Protein AF-A0A8H8IN67-F1 (afdb_monomer_lite)

pLDDT: mean 83.09, std 14.18, range [50.09, 97.62]

Secondary structure (DSSP, 8-state):
--EEE--HHHHHHHGGGGGS--SSHHHHHHHHHH--SSGGGS-SEEEHHHHHHHHHHHHSHHHHHHHHHTT--HHHHHTHHHHHTT-B-TTPPPPPPPPPP--THHHHHHHHHHHHHHHHHHHHHHHHHHHHHTTT--HHHHHHHHHHHHHHHHHHHHHHHHHHHHHHHHHHHHHHHHHHHSPPPP-THHHHHHHHHHHHHHHHHHHHHHHHTTSTT--PPP-

Sequence (223 aa):
MSTVSVPEHLWETLLPLTRLDIEPPELSELLQKHIKPKVEDTSSEIPYDVITGISKWTASEKGSKALREQNLDPKSYMIIPLLAGTTFAPSSKPPPIPPPEPDPSHDRRAITALLNGMLSVVGVGFAAWWAAGNIYWSNESRVLLALAASIAVAATEGILYAIWSDRKEKRQQARRNRLKKRPKPADVETVRGIEEKVDREVNATRRRAYEYDHDENDVSPQS

Foldseek 3Di:
DFKFFADLVVLVLCLVVLVDDQPPVVLNVLSPVQRDNDSVVGDRIHDLCSLCSQLVSLPDPVNVVRCVVVVHHSVSSNCRSVVRVPGGDPPDDPPPDPDPPDDCVVVVVVVVLVVVLVCVLVVQLVVQLVVVVVVPDDNVVSNVRSVVRSVVSNVVSVVVVVVVVVVVVVVVVVVVVVVVPPPDPPPPVVVVVVVVVVVVVVVVVVVVVVVVVPPPPPDDDDD

Radius of gyration: 37.01 Å; chains: 1; bounding box: 100×72×80 Å

Structure (mmCIF, N/CA/C/O backbone):
data_AF-A0A8H8IN67-F1
#
_entry.id   AF-A0A8H8IN67-F1
#
loop_
_atom_site.group_PDB
_atom_site.id
_atom_site.type_symbol
_atom_site.label_atom_id
_atom_site.label_alt_id
_atom_site.label_comp_id
_atom_site.label_asym_id
_atom_site.label_entity_id
_atom_site.label_seq_id
_atom_site.pdbx_PDB_ins_code
_atom_site.Cartn_x
_atom_site.Cartn_y
_atom_site.Cartn_z
_atom_site.occupancy
_atom_site.B_iso_or_equiv
_atom_site.auth_seq_id
_atom_site.auth_comp_id
_atom_site.auth_asym_id
_atom_site.auth_atom_id
_atom_site.pdbx_PDB_model_num
ATOM 1 N N . MET A 1 1 ? -17.310 13.250 14.538 1.00 66.19 1 MET A N 1
ATOM 2 C CA . MET A 1 1 ? -17.391 12.262 15.630 1.00 66.19 1 MET A CA 1
ATOM 3 C C . MET A 1 1 ? -18.254 11.124 15.136 1.00 66.19 1 MET A C 1
ATOM 5 O O . MET A 1 1 ? -19.360 11.391 14.682 1.00 66.19 1 MET A O 1
ATOM 9 N N . SER A 1 2 ? -17.724 9.906 15.114 1.00 81.38 2 SER A N 1
ATOM 10 C CA . SER A 1 2 ? -18.465 8.743 14.622 1.00 81.38 2 SER A CA 1
ATOM 11 C C . SER A 1 2 ? -19.372 8.225 15.734 1.00 81.38 2 SER A C 1
ATOM 13 O O . SER A 1 2 ? -18.889 7.913 16.822 1.00 81.38 2 SER A O 1
ATOM 15 N N . THR A 1 3 ? -20.676 8.169 15.484 1.00 87.25 3 THR A N 1
ATOM 16 C CA . THR A 1 3 ? -21.658 7.538 16.371 1.00 87.25 3 THR A CA 1
ATOM 17 C C . THR A 1 3 ? -21.899 6.098 15.941 1.00 87.25 3 THR A C 1
ATOM 19 O O . THR A 1 3 ? -21.830 5.762 14.754 1.00 87.25 3 THR A O 1
ATOM 22 N N . VAL A 1 4 ? -22.155 5.239 16.921 1.00 86.56 4 VAL A N 1
ATOM 23 C CA . VAL A 1 4 ? -22.385 3.810 16.722 1.00 86.56 4 VAL A CA 1
ATOM 24 C C . VAL A 1 4 ? -23.699 3.434 17.388 1.00 86.56 4 VAL A C 1
ATOM 26 O O . VAL A 1 4 ? -24.006 3.931 18.475 1.00 86.56 4 VAL A O 1
ATOM 29 N N . SER A 1 5 ? -24.484 2.592 16.716 1.00 87.06 5 SER A N 1
ATOM 30 C CA . SER A 1 5 ? -25.710 2.048 17.295 1.00 87.06 5 SER A CA 1
ATOM 31 C C . SER A 1 5 ? -25.354 0.937 18.278 1.00 87.06 5 SER A C 1
ATOM 33 O O . SER A 1 5 ? -24.571 0.045 17.953 1.00 87.06 5 SER A O 1
ATOM 35 N N . VAL A 1 6 ? -25.896 1.016 19.492 1.00 87.69 6 VAL A N 1
ATOM 36 C CA . VAL A 1 6 ? -25.606 0.066 20.572 1.00 87.69 6 VAL A CA 1
ATOM 37 C C . VAL A 1 6 ? -26.849 -0.804 20.812 1.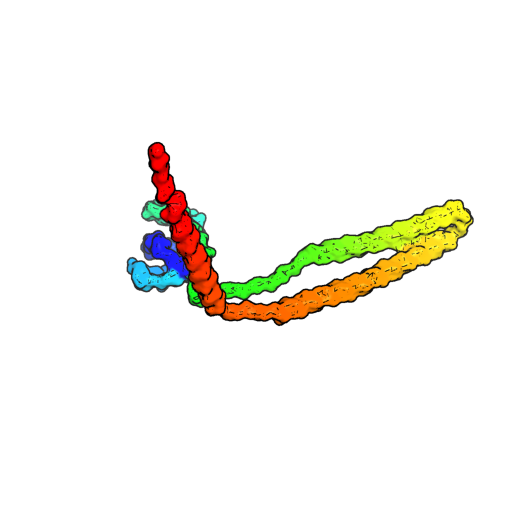00 87.69 6 VAL A C 1
ATOM 39 O O . VAL A 1 6 ? -27.906 -0.257 21.137 1.00 87.69 6 VAL A O 1
ATOM 42 N N . PRO A 1 7 ? -26.756 -2.139 20.652 1.00 88.25 7 PRO A N 1
ATOM 43 C CA . PRO A 1 7 ? -27.839 -3.072 20.965 1.00 88.25 7 PRO A CA 1
ATOM 44 C C . PRO A 1 7 ? -28.325 -2.998 22.420 1.00 88.25 7 PRO A C 1
ATOM 46 O O . PRO A 1 7 ? -27.543 -2.711 23.324 1.00 88.25 7 PRO A O 1
ATOM 49 N N . GLU A 1 8 ? -29.589 -3.364 22.656 1.00 88.06 8 GLU A N 1
ATOM 50 C CA . GLU A 1 8 ? -30.249 -3.296 23.974 1.00 88.06 8 GLU A CA 1
ATOM 51 C C . GLU A 1 8 ? -29.461 -3.985 25.104 1.00 88.06 8 GLU A C 1
ATOM 53 O O . GLU A 1 8 ? -29.177 -3.380 26.133 1.00 88.06 8 GLU A O 1
ATOM 58 N N . HIS A 1 9 ? -28.984 -5.207 24.866 1.00 88.44 9 HIS A N 1
ATOM 59 C CA . HIS A 1 9 ? -28.220 -5.989 25.847 1.00 88.44 9 HIS A CA 1
ATOM 60 C C . HIS A 1 9 ? -26.874 -5.353 26.255 1.00 88.44 9 HIS A C 1
ATOM 62 O O . HIS A 1 9 ? -26.362 -5.602 27.350 1.00 88.44 9 HIS A O 1
ATOM 68 N N . LEU A 1 10 ? -26.273 -4.519 25.397 1.00 90.31 10 LEU A N 1
ATOM 69 C CA . LEU A 1 10 ? -25.043 -3.808 25.755 1.00 90.31 10 LEU A CA 1
ATOM 70 C C . LEU A 1 10 ? -25.333 -2.653 26.717 1.00 90.31 10 LEU A C 1
ATOM 72 O O . LEU A 1 10 ? -24.488 -2.349 27.557 1.00 90.31 10 LEU A O 1
ATOM 76 N N . TRP A 1 11 ? -26.528 -2.056 26.664 1.00 91.00 11 TRP A N 1
ATOM 77 C CA . TRP A 1 11 ? -26.939 -1.036 27.630 1.00 91.00 11 TRP A CA 1
ATOM 78 C C . TRP A 1 11 ? -27.068 -1.604 29.036 1.00 91.00 11 TRP A C 1
ATOM 80 O O . TRP A 1 11 ? -26.559 -1.005 29.982 1.00 91.00 11 TRP A O 1
ATOM 90 N N . GLU A 1 12 ? -27.653 -2.794 29.167 1.00 91.12 12 GLU A N 1
ATOM 91 C CA . GLU A 1 12 ? -27.735 -3.508 30.447 1.00 91.12 12 GLU A CA 1
ATOM 92 C C . GLU A 1 12 ? -26.347 -3.756 31.044 1.00 91.12 12 GLU A C 1
ATOM 94 O O . GLU A 1 12 ? -26.133 -3.588 32.245 1.00 91.12 12 GLU A O 1
ATOM 99 N N . THR A 1 13 ? -25.378 -4.074 30.184 1.00 92.88 13 THR A N 1
ATOM 100 C CA . THR A 1 13 ? -23.986 -4.303 30.586 1.00 92.88 13 THR A CA 1
ATOM 101 C C . THR A 1 13 ? -23.293 -3.004 31.015 1.00 92.88 13 THR A C 1
ATOM 103 O O . THR A 1 13 ? -22.486 -3.016 31.944 1.00 92.88 13 THR A O 1
ATOM 106 N N . LEU A 1 14 ? -23.606 -1.872 30.374 1.00 93.12 14 LEU A N 1
ATOM 107 C CA . LEU A 1 14 ? -23.004 -0.560 30.648 1.00 93.12 14 LEU A CA 1
ATOM 108 C C . LEU A 1 14 ? -23.612 0.163 31.861 1.00 93.12 14 LEU A C 1
ATOM 110 O O . LEU A 1 14 ? -22.925 0.973 32.481 1.00 93.12 14 LEU A O 1
ATOM 114 N N . LEU A 1 15 ? -24.861 -0.131 32.238 1.00 93.56 15 LEU A N 1
ATOM 115 C CA . LEU A 1 15 ? -25.545 0.512 33.370 1.00 93.56 15 LEU A CA 1
ATOM 116 C C . LEU A 1 15 ? -24.756 0.448 34.695 1.00 93.56 15 LEU A C 1
ATOM 118 O O . LEU A 1 15 ? -24.626 1.492 35.340 1.00 93.56 15 LEU A O 1
ATOM 122 N N . PRO A 1 16 ? -24.175 -0.696 35.111 1.00 94.94 16 PRO A N 1
ATOM 123 C CA . PRO A 1 16 ? -23.344 -0.775 36.313 1.00 94.94 16 PRO A CA 1
ATOM 124 C C . PRO A 1 16 ? -22.170 0.211 36.335 1.00 94.94 16 PRO A C 1
ATOM 126 O O . PRO A 1 16 ? -21.825 0.707 37.406 1.00 94.94 16 PRO A O 1
ATOM 129 N N . LEU A 1 17 ? -21.597 0.550 35.172 1.00 93.31 17 LEU A N 1
ATOM 130 C CA . LEU A 1 17 ? -20.456 1.468 35.080 1.00 93.31 17 LEU A CA 1
ATOM 131 C C . LEU A 1 17 ? -20.799 2.893 35.513 1.00 93.31 17 LEU A C 1
ATOM 133 O O . LEU A 1 17 ? -19.918 3.608 35.970 1.00 93.31 17 LEU A O 1
ATOM 137 N N . THR A 1 18 ? -22.068 3.300 35.424 1.00 93.12 18 THR A N 1
ATOM 138 C CA . THR A 1 18 ? -22.505 4.644 35.847 1.00 93.12 18 THR A CA 1
ATOM 139 C C . THR A 1 18 ? -22.371 4.880 37.354 1.00 93.12 18 THR A C 1
ATOM 141 O O . THR A 1 18 ? -22.393 6.024 37.798 1.00 93.12 18 THR A O 1
ATOM 144 N N . ARG A 1 19 ? -22.228 3.807 38.145 1.00 92.69 19 ARG A N 1
ATOM 145 C CA . ARG A 1 19 ? -22.038 3.860 39.603 1.00 92.69 19 ARG A CA 1
ATOM 146 C C . ARG A 1 19 ? -20.566 3.854 40.016 1.00 92.69 19 ARG A C 1
ATOM 148 O O . ARG A 1 19 ? -20.276 4.057 41.191 1.00 92.69 19 ARG A O 1
ATOM 155 N N . LEU A 1 20 ? -19.663 3.564 39.081 1.00 92.81 20 LEU A N 1
ATOM 156 C CA . LEU A 1 20 ? -18.227 3.509 39.319 1.00 92.81 20 LEU A CA 1
ATOM 157 C C . LEU A 1 20 ? -17.590 4.869 39.036 1.00 92.81 20 LEU A C 1
ATOM 159 O O . LEU A 1 20 ? -17.985 5.576 38.110 1.00 92.81 20 LEU A O 1
ATOM 163 N N . ASP A 1 21 ? -16.568 5.204 39.818 1.00 92.31 21 ASP A N 1
ATOM 164 C CA . ASP A 1 21 ? -15.747 6.383 39.569 1.00 92.31 21 ASP A CA 1
ATOM 165 C C . ASP A 1 21 ? -14.686 6.041 38.512 1.00 92.31 21 ASP A C 1
ATOM 167 O O . ASP A 1 21 ? -13.724 5.311 38.776 1.00 92.31 21 ASP A O 1
ATOM 171 N N . ILE A 1 22 ? -14.922 6.476 37.272 1.00 91.62 22 ILE A N 1
ATOM 172 C CA . ILE A 1 22 ? -14.056 6.176 36.130 1.00 91.62 22 ILE A CA 1
ATOM 173 C C . ILE A 1 22 ? -13.019 7.290 35.978 1.00 91.62 22 ILE A C 1
ATOM 175 O O . ILE A 1 22 ? -13.343 8.425 35.642 1.00 91.62 22 ILE A O 1
ATOM 179 N N . GLU A 1 23 ? -11.749 6.942 36.162 1.00 91.44 23 GLU A N 1
ATOM 180 C CA . GLU A 1 23 ? -10.606 7.798 35.838 1.00 91.44 23 GLU A CA 1
ATOM 181 C C . GLU A 1 23 ? -10.201 7.518 34.377 1.00 91.44 23 GLU A C 1
ATOM 183 O O . GLU A 1 23 ? -9.732 6.409 34.100 1.00 91.44 23 GLU A O 1
ATOM 188 N N . PRO A 1 24 ? -10.394 8.440 33.410 1.00 92.25 24 PRO A N 1
ATOM 189 C CA . PRO A 1 24 ? -10.511 9.896 33.544 1.00 92.25 24 PRO A CA 1
ATOM 190 C C . PRO A 1 24 ? -11.953 10.441 33.669 1.00 92.25 24 PRO A C 1
ATOM 192 O O . PRO A 1 24 ? -12.859 9.912 33.021 1.00 92.25 24 PRO A O 1
ATOM 195 N N . PRO A 1 25 ? -12.159 11.564 34.397 1.00 92.94 25 PRO A N 1
ATOM 196 C CA . PRO A 1 25 ? -13.489 12.111 34.709 1.00 92.94 25 PRO A CA 1
ATOM 197 C C . PRO A 1 25 ? -14.278 12.545 33.467 1.00 92.94 25 PRO A C 1
ATOM 199 O O . PRO A 1 25 ? -15.497 12.405 33.431 1.00 92.94 25 PRO A O 1
ATOM 202 N N . GLU A 1 26 ? -13.584 12.977 32.411 1.00 95.00 26 GLU A N 1
ATOM 203 C CA . GLU A 1 26 ? -14.189 13.316 31.116 1.00 95.00 26 GLU A CA 1
ATOM 204 C C . GLU A 1 26 ? -15.004 12.147 30.541 1.00 95.00 26 GLU A C 1
ATOM 206 O O . GLU A 1 26 ? -16.071 12.337 29.956 1.00 95.00 26 GLU A O 1
ATOM 211 N N . LEU A 1 27 ? -14.522 10.913 30.731 1.00 94.25 27 LEU A N 1
ATOM 212 C CA . LEU A 1 27 ? -15.204 9.719 30.246 1.00 94.25 27 LEU A CA 1
ATOM 213 C C . LEU A 1 27 ? -16.472 9.433 31.057 1.00 94.25 27 LEU A C 1
ATOM 215 O O . LEU A 1 27 ? -17.478 9.021 30.482 1.00 94.25 27 LEU A O 1
ATOM 219 N N . SER A 1 28 ? -16.437 9.686 32.367 1.00 93.88 28 SER A N 1
ATOM 220 C CA . SER A 1 28 ? -17.596 9.550 33.254 1.00 93.88 28 SER A CA 1
ATOM 221 C C . SER A 1 28 ? -18.696 10.551 32.889 1.00 93.88 28 SER A C 1
ATOM 223 O O . SER A 1 28 ? -19.855 10.166 32.733 1.00 93.88 28 SER A O 1
ATOM 225 N N . GLU A 1 29 ? -18.338 11.813 32.637 1.00 93.69 29 GLU A N 1
ATOM 226 C CA . GLU A 1 29 ? -19.289 12.844 32.202 1.00 93.69 29 GLU A CA 1
ATOM 227 C C . GLU A 1 29 ? -19.941 12.496 30.858 1.00 93.69 29 GLU A C 1
ATOM 229 O O . GLU A 1 29 ? -21.161 12.599 30.699 1.00 93.69 29 GLU A O 1
ATOM 234 N N . LEU A 1 30 ? -19.145 12.037 29.885 1.00 92.69 30 LEU A N 1
ATOM 235 C CA . LEU A 1 30 ? -19.665 11.601 28.590 1.00 92.69 30 LEU A CA 1
ATOM 236 C C . LEU A 1 30 ? -20.566 10.368 28.724 1.00 92.69 30 LEU A C 1
ATOM 238 O O . LEU A 1 30 ? -21.600 10.298 28.058 1.00 92.69 30 LEU A O 1
ATOM 242 N N . LEU A 1 31 ? -20.220 9.423 29.599 1.00 92.50 31 LEU A N 1
ATOM 243 C CA . LEU A 1 31 ? -21.054 8.259 29.879 1.00 92.50 31 LEU A CA 1
ATOM 244 C C . LEU A 1 31 ? -22.402 8.692 30.469 1.00 92.50 31 LEU A C 1
ATOM 246 O O . LEU A 1 31 ? -23.443 8.330 29.935 1.00 92.50 31 LEU A O 1
ATOM 250 N N . GLN A 1 32 ? -22.402 9.526 31.509 1.00 91.88 32 GLN A N 1
ATOM 251 C CA . GLN A 1 32 ? -23.628 10.002 32.161 1.00 91.88 32 GLN A CA 1
ATOM 252 C C . GLN A 1 32 ? -24.510 10.840 31.230 1.00 91.88 32 GLN A C 1
ATOM 254 O O . GLN A 1 32 ? -25.736 10.798 31.318 1.00 91.88 32 GLN A O 1
ATOM 259 N N . LYS A 1 33 ? -23.902 11.580 30.298 1.00 92.81 33 LYS A N 1
ATOM 260 C CA . LYS A 1 33 ? -24.636 12.343 29.284 1.00 92.81 33 LYS A CA 1
ATOM 261 C C 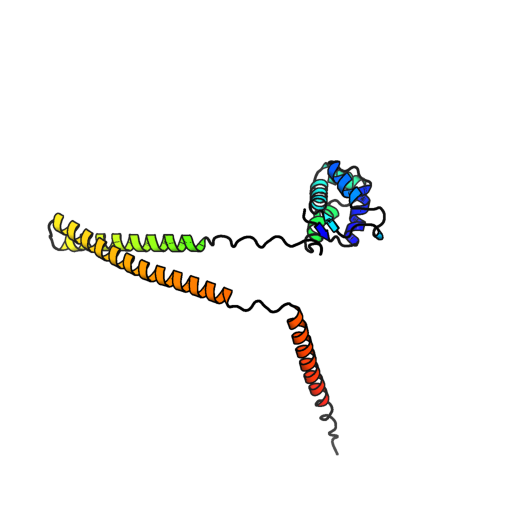. LYS A 1 33 ? -25.417 11.442 28.326 1.00 92.81 33 LYS A C 1
ATOM 263 O O . LYS A 1 33 ? -26.492 11.830 27.869 1.00 92.81 33 LYS A O 1
ATOM 268 N N . HIS A 1 34 ? -24.865 10.278 27.989 1.00 90.06 34 HIS A N 1
ATOM 269 C CA . HIS A 1 34 ? -25.440 9.381 26.988 1.00 90.06 34 HIS A CA 1
ATOM 270 C C . HIS A 1 34 ? -26.245 8.219 27.584 1.00 90.06 34 HIS A C 1
ATOM 272 O O . HIS A 1 34 ? -27.156 7.741 26.913 1.00 90.06 34 HIS A O 1
ATOM 278 N N . ILE A 1 35 ? -25.957 7.804 28.821 1.00 89.94 35 ILE A N 1
ATOM 279 C CA . ILE A 1 35 ? -26.613 6.689 29.517 1.00 89.94 35 ILE A CA 1
ATOM 280 C C . ILE A 1 35 ? -27.545 7.238 30.591 1.00 89.9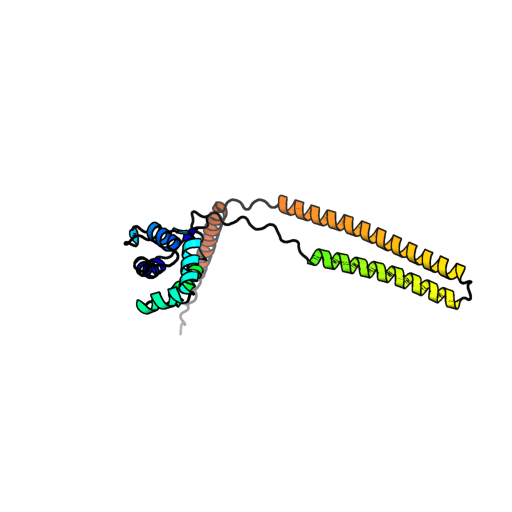4 35 ILE A C 1
ATOM 282 O O . ILE A 1 35 ? -27.094 7.797 31.590 1.00 89.94 35 ILE A O 1
ATOM 286 N N . LYS A 1 36 ? -28.855 7.053 30.407 1.00 89.88 36 LYS A N 1
ATOM 287 C CA . LYS A 1 36 ? -29.847 7.393 31.433 1.00 89.88 36 LYS A CA 1
ATOM 288 C C . LYS A 1 36 ? -30.170 6.166 32.295 1.00 89.88 36 LYS A C 1
ATOM 290 O O . LYS A 1 36 ? -29.947 5.039 31.863 1.00 89.88 36 LYS A O 1
ATOM 295 N N . PRO A 1 37 ? -30.740 6.350 33.502 1.00 85.12 37 PRO A N 1
ATOM 296 C CA . PRO A 1 37 ? -31.047 5.237 34.407 1.00 85.12 37 PRO A CA 1
ATOM 297 C C . PRO A 1 37 ? -32.051 4.222 33.842 1.00 85.12 37 PRO A C 1
ATOM 299 O O . PRO A 1 37 ? -32.106 3.090 34.315 1.00 85.12 37 PRO A O 1
ATOM 302 N N . LYS A 1 38 ? -32.868 4.635 32.866 1.00 84.62 38 LYS A N 1
ATOM 303 C CA . LYS A 1 38 ? -33.839 3.790 32.171 1.00 84.62 38 LYS A CA 1
ATOM 304 C C . LYS A 1 38 ? -33.391 3.562 30.730 1.00 84.62 38 LYS A C 1
ATOM 306 O O . LYS A 1 38 ? -33.028 4.515 30.038 1.00 84.62 38 LYS A O 1
ATOM 311 N N . VAL A 1 39 ? -33.468 2.310 30.281 1.00 80.31 39 VAL A N 1
ATOM 312 C CA . VAL A 1 39 ? -33.106 1.901 28.912 1.00 80.31 39 VAL A CA 1
ATOM 313 C C . VAL A 1 39 ? -33.965 2.638 27.878 1.00 80.31 39 VAL A C 1
ATOM 315 O O . VAL A 1 39 ? -33.431 3.149 26.902 1.00 80.31 39 VAL A O 1
ATOM 318 N N . GLU A 1 40 ? -35.261 2.813 28.153 1.00 83.19 40 GLU A N 1
ATOM 319 C CA . GLU A 1 40 ? -36.222 3.493 27.265 1.00 83.19 40 GLU A CA 1
ATOM 320 C C . GLU A 1 40 ? -35.872 4.963 26.977 1.00 83.19 40 GLU A C 1
ATOM 322 O O . GLU A 1 40 ? -36.165 5.476 25.899 1.00 83.19 40 GLU A O 1
ATOM 327 N N . ASP A 1 41 ? -35.215 5.644 27.920 1.00 82.12 41 ASP A N 1
ATOM 328 C CA . ASP A 1 41 ? -34.855 7.058 27.779 1.00 82.12 41 ASP A CA 1
ATOM 329 C C . ASP A 1 41 ? -33.445 7.259 27.190 1.00 82.12 41 ASP A C 1
ATOM 331 O O . ASP A 1 41 ? -33.015 8.405 26.971 1.00 82.12 41 ASP A O 1
ATOM 335 N N . THR A 1 42 ? -32.704 6.165 26.992 1.00 81.88 42 THR A N 1
ATOM 336 C CA . THR A 1 42 ? -31.306 6.165 26.555 1.00 81.88 42 THR A CA 1
ATOM 337 C C . THR A 1 42 ? -31.222 6.336 25.039 1.00 81.88 42 THR A C 1
ATOM 339 O O . THR A 1 42 ? -32.004 5.778 24.274 1.00 81.88 42 THR A O 1
ATOM 342 N N . SER A 1 43 ? -30.271 7.156 24.585 1.00 82.06 43 SER A N 1
ATOM 343 C CA . SER A 1 43 ? -30.037 7.356 23.153 1.00 82.06 43 SER A CA 1
ATOM 344 C C . SER A 1 43 ? -29.582 6.042 22.525 1.00 82.06 43 SER A C 1
ATOM 346 O O . SER A 1 43 ? -28.595 5.479 22.976 1.00 82.06 43 SER A O 1
ATOM 348 N N . SER A 1 44 ? -30.228 5.594 21.445 1.00 84.31 44 SER A N 1
ATOM 349 C CA . SER A 1 44 ? -29.796 4.402 20.683 1.00 84.31 44 SER A CA 1
ATOM 350 C C . SER A 1 44 ? -28.387 4.523 20.077 1.00 84.31 44 SER A C 1
ATOM 352 O O . SER A 1 44 ? -27.804 3.537 19.621 1.00 84.31 44 SER A O 1
ATOM 354 N N . GLU A 1 45 ? -27.838 5.738 20.081 1.00 89.25 45 GLU A N 1
ATOM 355 C CA . GLU A 1 45 ? -26.539 6.082 19.526 1.00 89.25 45 GLU A CA 1
ATOM 356 C C . GLU A 1 45 ? -25.603 6.611 20.615 1.00 89.25 45 GLU A C 1
ATOM 358 O O . GLU A 1 45 ? -25.969 7.514 21.381 1.00 89.25 45 GLU A O 1
ATOM 363 N N . ILE A 1 46 ? -24.369 6.100 20.625 1.00 91.25 46 ILE A N 1
ATOM 364 C CA . ILE A 1 46 ? -23.277 6.596 21.465 1.00 91.25 46 ILE A CA 1
ATOM 365 C C . ILE A 1 46 ? -22.059 6.974 20.607 1.00 91.25 46 ILE A C 1
ATOM 367 O O . ILE A 1 46 ? -21.802 6.337 19.578 1.00 91.25 46 ILE A O 1
ATOM 371 N N . PRO A 1 47 ? -21.268 7.988 21.007 1.00 92.06 47 PRO A N 1
ATOM 372 C CA . PRO A 1 47 ? -19.994 8.281 20.360 1.00 92.06 47 PRO A CA 1
ATOM 373 C C . PRO A 1 47 ? -19.001 7.119 20.501 1.00 92.06 47 PRO A C 1
ATOM 375 O O . PRO A 1 47 ? -18.774 6.603 21.597 1.00 92.06 47 PRO A O 1
ATOM 378 N N . TYR A 1 48 ? -18.343 6.750 19.402 1.00 90.50 48 TYR A N 1
ATOM 379 C CA . TYR A 1 48 ? -17.349 5.671 19.376 1.00 90.50 48 TYR A CA 1
ATOM 380 C C . TYR A 1 48 ? -16.183 5.901 20.352 1.00 90.50 48 TYR A C 1
ATOM 382 O O . TYR A 1 48 ? -15.660 4.957 20.950 1.00 90.50 48 TYR A O 1
ATOM 390 N N . ASP A 1 49 ? -15.806 7.163 20.557 1.00 91.94 49 ASP A N 1
ATOM 391 C CA . ASP A 1 49 ? -14.723 7.556 21.463 1.00 91.94 49 ASP A CA 1
ATOM 392 C C . ASP A 1 49 ? -15.029 7.171 22.921 1.00 91.94 49 ASP A C 1
ATOM 394 O O . ASP A 1 49 ? -14.131 6.764 23.657 1.00 91.94 49 ASP A O 1
ATOM 398 N N . VAL A 1 50 ? -16.307 7.196 23.322 1.00 93.88 50 VAL A N 1
ATOM 399 C CA . VAL A 1 50 ? -16.743 6.784 24.666 1.00 93.88 50 VAL A CA 1
ATOM 400 C C . VAL A 1 50 ? -16.589 5.273 24.830 1.00 93.88 50 VAL A C 1
ATOM 402 O O . VAL A 1 50 ? -15.953 4.822 25.777 1.00 93.88 50 VAL A O 1
ATOM 405 N N . ILE A 1 51 ? -17.089 4.477 23.879 1.00 93.19 51 ILE A N 1
ATOM 406 C CA . ILE A 1 51 ? -17.009 3.005 23.946 1.00 93.19 51 ILE A CA 1
ATOM 407 C C . ILE A 1 51 ? -15.551 2.530 23.920 1.00 93.19 51 ILE A C 1
ATOM 409 O O . ILE A 1 51 ? -15.151 1.660 24.697 1.00 93.19 51 ILE A O 1
ATOM 413 N N . THR A 1 52 ? -14.731 3.112 23.042 1.00 93.06 52 THR A N 1
ATOM 414 C CA . THR A 1 52 ? -13.301 2.779 22.976 1.00 93.06 52 THR A CA 1
ATOM 415 C C . THR A 1 52 ? -12.543 3.236 24.215 1.00 93.06 52 THR A C 1
ATOM 417 O O . THR A 1 52 ? -11.644 2.524 24.663 1.00 93.06 52 THR A O 1
ATOM 420 N N . GLY A 1 53 ? -12.912 4.376 24.801 1.00 94.69 53 GLY A N 1
ATOM 421 C CA . GLY A 1 53 ? -12.362 4.840 26.068 1.00 94.69 53 GLY A CA 1
ATOM 422 C C . GLY A 1 53 ? -12.696 3.904 27.235 1.00 94.69 53 GLY A C 1
ATOM 423 O O . GLY A 1 53 ? -11.790 3.553 27.987 1.00 94.69 53 GLY A O 1
ATOM 424 N N . ILE A 1 54 ? -13.937 3.403 27.327 1.00 95.25 54 ILE A N 1
ATOM 425 C CA . ILE A 1 54 ? -14.333 2.384 28.318 1.00 95.25 54 ILE A CA 1
ATOM 426 C C . ILE A 1 54 ? -13.494 1.120 28.136 1.00 95.25 54 ILE A C 1
ATOM 428 O O . ILE A 1 54 ? -12.905 0.636 29.096 1.00 95.25 54 ILE A O 1
ATOM 432 N N . SER A 1 55 ? -13.377 0.609 26.907 1.00 95.31 55 SER A N 1
ATOM 433 C CA . SER A 1 55 ? -12.582 -0.593 26.625 1.00 95.31 55 SER A CA 1
ATOM 434 C C . SER A 1 55 ? -11.114 -0.417 27.036 1.00 95.31 55 SER A C 1
ATOM 436 O O . SER A 1 55 ? -10.569 -1.255 27.757 1.00 95.31 55 SER A O 1
ATOM 438 N N . LYS A 1 56 ? -10.493 0.723 26.698 1.00 96.19 56 LYS A N 1
ATOM 439 C CA . LYS A 1 56 ? -9.127 1.061 27.138 1.00 96.19 56 LYS A CA 1
ATOM 440 C C . LYS A 1 56 ? -9.010 1.152 28.660 1.00 96.19 56 LYS A C 1
ATOM 442 O O . LYS A 1 56 ? -8.049 0.633 29.223 1.00 96.19 56 LYS A O 1
ATOM 447 N N . TRP A 1 57 ? -9.979 1.775 29.328 1.00 96.56 57 TRP A N 1
ATOM 448 C CA . TRP A 1 57 ? -10.004 1.869 30.785 1.00 96.56 57 TRP A CA 1
ATOM 449 C C . TRP A 1 57 ? -10.158 0.489 31.439 1.00 96.56 57 TRP A C 1
ATOM 451 O O . TRP A 1 57 ? -9.396 0.162 32.346 1.00 96.56 57 TRP A O 1
ATOM 461 N N . THR A 1 58 ? -11.050 -0.368 30.934 1.00 96.44 58 THR A N 1
ATOM 462 C CA . THR A 1 58 ? -11.235 -1.741 31.444 1.00 96.44 58 THR A CA 1
ATOM 463 C C . THR A 1 58 ? -10.002 -2.622 31.256 1.00 96.44 58 THR A C 1
ATOM 465 O O . THR A 1 58 ? -9.751 -3.499 32.080 1.00 96.44 58 THR A O 1
ATOM 468 N N . ALA A 1 59 ? -9.204 -2.359 30.216 1.00 95.94 59 ALA A N 1
ATOM 469 C CA . ALA A 1 59 ? -7.928 -3.028 29.979 1.00 95.94 59 ALA A CA 1
ATOM 470 C C . ALA A 1 59 ? -6.804 -2.546 30.919 1.00 95.94 59 ALA A C 1
ATOM 472 O O . ALA A 1 59 ? -5.788 -3.226 31.050 1.00 95.94 59 ALA A O 1
ATOM 473 N N . SER A 1 60 ? -6.963 -1.391 31.574 1.00 97.19 60 SER A N 1
ATOM 474 C CA . SER A 1 60 ? -5.993 -0.887 32.551 1.00 97.19 60 SER A CA 1
ATOM 475 C C . SER A 1 60 ? -6.052 -1.666 33.873 1.00 97.19 60 SER A C 1
ATOM 477 O O . SER A 1 60 ? -7.088 -2.218 34.255 1.00 97.19 60 SER A O 1
ATOM 479 N N . GLU A 1 61 ? -4.950 -1.681 34.627 1.00 97.19 61 GLU A N 1
ATOM 480 C CA . GLU A 1 61 ? -4.903 -2.338 35.943 1.00 97.19 61 GLU A CA 1
ATOM 481 C C . GLU A 1 61 ? -5.902 -1.722 36.934 1.00 97.19 61 GLU A C 1
ATOM 483 O O . GLU A 1 61 ? -6.588 -2.446 37.654 1.00 97.19 61 GLU A O 1
ATOM 488 N N . LYS A 1 62 ? -6.040 -0.388 36.924 1.00 96.50 62 LYS A N 1
ATOM 489 C CA . LYS A 1 62 ? -6.995 0.336 37.776 1.00 96.50 62 LYS A CA 1
ATOM 490 C C . LYS A 1 62 ? -8.439 -0.049 37.452 1.00 96.50 62 LYS A C 1
ATOM 492 O O . LYS A 1 62 ? -9.177 -0.448 38.350 1.00 96.50 62 LYS A O 1
ATOM 497 N N . GLY A 1 63 ? -8.828 0.031 36.177 1.00 96.19 63 GLY A N 1
ATOM 498 C CA . GLY A 1 63 ? -10.197 -0.269 35.751 1.00 96.19 63 GLY A CA 1
ATOM 499 C C . GLY A 1 63 ? -10.562 -1.738 35.941 1.00 96.19 63 GLY A C 1
ATOM 500 O O . GLY A 1 63 ? -11.617 -2.051 36.486 1.00 96.19 63 GLY A O 1
ATOM 501 N N . SER A 1 64 ? -9.660 -2.658 35.589 1.00 97.31 64 SER A N 1
ATOM 502 C CA . SER A 1 64 ? -9.889 -4.092 35.805 1.00 97.31 64 SER A CA 1
ATOM 503 C C . SER A 1 64 ? -10.027 -4.456 37.287 1.00 97.31 64 SER A C 1
ATOM 505 O O . SER A 1 64 ? -10.863 -5.295 37.625 1.00 97.31 64 SER A O 1
ATOM 507 N N . LYS A 1 65 ? -9.260 -3.818 38.182 1.00 97.62 65 LYS A N 1
ATOM 508 C CA . LYS A 1 65 ? -9.403 -3.994 39.632 1.00 97.62 65 LYS A CA 1
ATOM 509 C C . LYS A 1 65 ? -10.735 -3.434 40.141 1.00 97.62 65 LYS A C 1
ATOM 511 O O . LYS A 1 65 ? -11.451 -4.164 40.820 1.00 97.62 65 LYS A O 1
ATOM 516 N N . ALA A 1 66 ? -11.099 -2.211 39.749 1.00 97.00 66 ALA A N 1
ATOM 517 C CA . ALA A 1 66 ? -12.359 -1.573 40.143 1.00 97.00 66 ALA A CA 1
ATOM 518 C C . ALA A 1 66 ? -13.595 -2.387 39.708 1.00 97.00 66 ALA A C 1
ATOM 520 O O . ALA A 1 66 ? -14.554 -2.529 40.464 1.00 97.00 66 ALA A O 1
ATOM 521 N N . LEU A 1 67 ? -13.558 -2.990 38.515 1.00 96.94 67 LEU A N 1
ATOM 522 C CA . LEU A 1 67 ? -14.625 -3.874 38.033 1.00 96.94 67 LEU A CA 1
ATOM 523 C C . LEU A 1 67 ? -14.720 -5.162 38.850 1.00 96.94 67 LEU A C 1
ATOM 525 O O . LEU A 1 67 ? -15.814 -5.562 39.246 1.00 96.94 67 LEU A O 1
ATOM 529 N N . ARG A 1 68 ? -13.578 -5.786 39.159 1.00 97.38 68 ARG A N 1
ATOM 530 C CA . ARG A 1 68 ? -13.540 -7.005 39.981 1.00 97.38 68 ARG A CA 1
ATOM 531 C C . ARG A 1 68 ? -14.040 -6.765 41.403 1.00 97.38 68 ARG A C 1
ATOM 533 O O . ARG A 1 68 ? -14.702 -7.640 41.947 1.00 97.38 68 ARG A O 1
ATOM 540 N N . GLU A 1 69 ? -13.775 -5.595 41.984 1.00 97.38 69 GLU A N 1
ATOM 541 C CA . GLU A 1 69 ? -14.300 -5.203 43.302 1.00 97.38 69 GLU A CA 1
ATOM 542 C C . GLU A 1 69 ? -15.837 -5.145 43.328 1.00 97.38 69 GLU A C 1
ATOM 544 O O . GLU A 1 69 ? -16.448 -5.434 44.354 1.00 97.38 69 GLU A O 1
ATOM 549 N N . GLN A 1 70 ? -16.469 -4.857 42.187 1.00 96.56 70 GLN A N 1
ATOM 550 C CA . GLN A 1 70 ? -17.926 -4.866 42.011 1.00 96.56 70 GLN A CA 1
ATOM 551 C C . GLN A 1 70 ? -18.472 -6.206 41.478 1.00 96.56 70 GLN A C 1
ATOM 553 O O . GLN A 1 70 ? -19.640 -6.285 41.102 1.00 96.56 70 GLN A O 1
ATOM 558 N N . ASN A 1 71 ? -17.656 -7.269 41.441 1.00 96.75 71 ASN A N 1
ATOM 559 C CA . ASN A 1 71 ? -17.983 -8.571 40.837 1.00 96.75 71 ASN A CA 1
ATOM 560 C C . ASN A 1 71 ? -18.380 -8.498 39.348 1.00 96.75 71 ASN A C 1
ATOM 562 O O . ASN A 1 71 ? -19.139 -9.334 38.858 1.00 96.75 71 ASN A O 1
ATOM 566 N N . LEU A 1 72 ? -17.863 -7.511 38.616 1.00 96.94 72 LEU A N 1
ATOM 567 C CA . LEU A 1 72 ? -18.067 -7.360 37.178 1.00 96.94 72 LEU A CA 1
ATOM 568 C C . LEU A 1 72 ? -16.896 -7.988 36.410 1.00 96.94 72 LEU A C 1
ATOM 570 O O . LEU A 1 72 ? -15.736 -7.845 36.802 1.00 96.94 72 LEU A O 1
ATOM 574 N N . ASP A 1 73 ? -17.185 -8.670 35.300 1.00 97.12 73 ASP A N 1
ATOM 575 C CA . ASP A 1 73 ? -16.154 -9.267 34.444 1.00 97.12 73 ASP A CA 1
ATOM 576 C C . ASP A 1 73 ? -15.536 -8.215 33.502 1.00 97.12 73 ASP A C 1
ATOM 578 O O . ASP A 1 73 ? -16.227 -7.721 32.609 1.00 97.12 73 ASP A O 1
ATOM 582 N N . PRO A 1 74 ? -14.228 -7.900 33.610 1.00 97.19 74 PRO A N 1
ATOM 583 C CA . PRO A 1 74 ? -13.589 -6.913 32.739 1.00 97.19 74 PRO A CA 1
ATOM 584 C C . PRO A 1 74 ? -13.627 -7.280 31.249 1.00 97.19 74 PRO A C 1
ATOM 586 O O . PRO A 1 74 ? -13.676 -6.391 30.397 1.00 97.19 74 PRO A O 1
ATOM 589 N N . LYS A 1 75 ? -13.620 -8.578 30.904 1.00 95.56 75 LYS A N 1
ATOM 590 C CA . LYS A 1 75 ? -13.584 -9.020 29.498 1.00 95.56 75 LYS A CA 1
ATOM 591 C C . LYS A 1 75 ? -14.863 -8.651 28.748 1.00 95.56 75 LYS A C 1
ATOM 593 O O . LYS A 1 75 ? -14.791 -8.267 27.580 1.00 95.56 75 LYS A O 1
ATOM 598 N N . SER A 1 76 ? -16.002 -8.706 29.436 1.00 94.81 76 SER A N 1
ATOM 599 C CA . SER A 1 76 ? -17.311 -8.316 28.903 1.00 94.81 76 SER A CA 1
ATOM 600 C C . SER A 1 76 ? -17.362 -6.844 28.467 1.00 94.81 76 SER A C 1
ATOM 602 O O . SER A 1 76 ? -18.078 -6.505 27.531 1.00 94.81 76 SER A O 1
ATOM 604 N N . TYR A 1 77 ? -16.542 -5.976 29.066 1.00 94.81 77 TYR A N 1
ATOM 605 C CA . TYR A 1 77 ? -16.449 -4.561 28.693 1.00 94.81 77 TYR A CA 1
ATOM 606 C C . TYR A 1 77 ? -15.419 -4.280 27.596 1.00 94.81 77 TYR A C 1
ATOM 608 O O . TYR A 1 77 ? -15.628 -3.408 26.750 1.00 94.81 77 TYR A O 1
ATOM 616 N N . MET A 1 78 ? -14.327 -5.050 27.558 1.00 94.06 78 MET A N 1
ATOM 617 C CA . MET A 1 78 ? -13.305 -4.920 26.515 1.00 94.06 78 MET A CA 1
ATOM 618 C C . MET A 1 78 ? -13.861 -5.186 25.112 1.00 94.06 78 MET A C 1
ATOM 620 O O . MET A 1 78 ? -13.386 -4.572 24.155 1.00 94.06 78 MET A O 1
ATOM 624 N N . ILE A 1 79 ? -14.857 -6.071 24.990 1.00 92.44 79 ILE A N 1
ATOM 625 C CA . ILE A 1 79 ? -15.442 -6.491 23.709 1.00 92.44 79 ILE A CA 1
ATOM 626 C C . ILE A 1 79 ? -16.539 -5.548 23.183 1.00 92.44 79 ILE A C 1
ATOM 628 O O . ILE A 1 79 ? -16.901 -5.631 22.012 1.00 92.44 79 ILE A O 1
ATOM 632 N N . ILE A 1 80 ? -17.037 -4.607 23.994 1.00 90.81 80 ILE A N 1
ATOM 633 C CA . ILE A 1 80 ? -18.131 -3.695 23.607 1.00 90.81 80 ILE A CA 1
ATOM 634 C C . ILE A 1 80 ? -17.835 -2.914 22.311 1.00 90.81 80 ILE A C 1
ATOM 636 O O . ILE A 1 80 ? -18.719 -2.877 21.458 1.00 90.81 80 ILE A O 1
ATOM 640 N N . PRO A 1 81 ? -16.629 -2.350 22.067 1.00 88.44 81 PRO A N 1
ATOM 641 C CA . PRO A 1 81 ? -16.337 -1.686 20.794 1.00 88.44 81 PRO A CA 1
ATOM 642 C C . PRO A 1 81 ? -16.439 -2.619 19.586 1.00 88.44 81 PRO A C 1
ATOM 644 O O . PRO A 1 81 ? -16.818 -2.173 18.509 1.00 88.44 81 PRO A O 1
ATOM 647 N N . LEU A 1 82 ? -16.109 -3.902 19.758 1.00 87.00 82 LEU A N 1
ATOM 648 C CA . LEU A 1 82 ? -16.186 -4.898 18.692 1.00 87.00 82 LEU A CA 1
ATOM 649 C C . LEU A 1 82 ? -17.644 -5.252 18.381 1.00 87.00 82 LEU A C 1
ATOM 651 O O . LEU A 1 82 ? -18.014 -5.341 17.214 1.00 87.00 82 LEU A O 1
ATOM 655 N N . LEU A 1 83 ? -18.468 -5.414 19.420 1.00 86.44 83 LEU A N 1
ATOM 656 C CA . LEU A 1 83 ? -19.892 -5.730 19.276 1.00 86.44 83 LEU A CA 1
ATOM 657 C C . LEU A 1 83 ? -20.698 -4.540 18.748 1.00 86.44 83 LEU A C 1
ATOM 659 O O . LEU A 1 83 ? -21.581 -4.720 17.916 1.00 86.44 83 LEU A O 1
ATOM 663 N N . ALA A 1 84 ? -20.357 -3.323 19.170 1.00 81.62 84 ALA A N 1
ATOM 664 C CA . ALA A 1 84 ? -20.937 -2.101 18.623 1.00 81.62 84 ALA A CA 1
ATOM 665 C C . ALA A 1 84 ? -20.456 -1.849 17.175 1.00 81.62 84 ALA A C 1
ATOM 667 O O . ALA A 1 84 ? -21.202 -1.371 16.324 1.00 81.62 84 ALA A O 1
ATOM 668 N N . GLY A 1 85 ? -19.204 -2.203 16.870 1.00 65.81 85 GLY A N 1
ATOM 669 C CA . GLY A 1 85 ? -18.450 -1.802 15.678 1.00 65.81 85 GLY A CA 1
ATOM 670 C C . GLY A 1 85 ? -18.814 -2.449 14.338 1.00 65.81 85 GLY A C 1
ATOM 671 O O . GLY A 1 85 ? -17.974 -2.448 13.441 1.00 65.81 85 GLY A O 1
ATOM 672 N N . THR A 1 86 ? -20.025 -2.973 14.151 1.00 62.06 86 THR A N 1
ATOM 673 C CA . THR A 1 86 ? -20.470 -3.460 12.825 1.00 62.06 86 THR A CA 1
ATOM 674 C C . THR A 1 86 ? -21.620 -2.658 12.229 1.00 62.06 86 THR A C 1
ATOM 676 O O . THR A 1 86 ? -21.830 -2.701 11.017 1.00 62.06 86 THR A O 1
ATOM 679 N N . THR A 1 87 ? -22.317 -1.857 13.035 1.00 61.12 87 THR A N 1
ATOM 680 C CA . THR A 1 87 ? -23.456 -1.061 12.578 1.00 61.12 87 THR A CA 1
ATOM 681 C C . THR A 1 87 ? -23.196 0.416 12.830 1.00 61.12 87 THR A C 1
ATOM 683 O O . THR A 1 87 ? -23.364 0.921 13.943 1.00 61.12 87 THR A O 1
ATOM 686 N N . PHE A 1 88 ? -22.783 1.130 11.778 1.00 68.12 88 PHE A N 1
ATOM 687 C CA . PHE A 1 88 ? -22.850 2.590 11.784 1.00 68.12 88 PHE A CA 1
ATOM 688 C C . PHE A 1 88 ? -24.289 3.008 12.083 1.00 68.12 88 PHE A C 1
ATOM 690 O O . PHE A 1 88 ? -25.232 2.418 11.551 1.00 68.12 88 PHE A O 1
ATOM 697 N N . ALA A 1 89 ? -24.454 4.004 12.952 1.00 69.44 89 ALA A N 1
ATOM 698 C CA . ALA A 1 89 ? -25.771 4.557 13.217 1.00 69.44 89 ALA A CA 1
ATOM 699 C C . ALA A 1 89 ? -26.420 5.034 11.901 1.00 69.44 89 ALA A C 1
ATOM 701 O O . ALA A 1 89 ? -25.700 5.530 11.028 1.00 69.44 89 ALA A O 1
ATOM 702 N N . PRO A 1 90 ? -27.754 4.943 11.744 1.00 65.75 90 PRO A N 1
ATOM 703 C CA . PRO A 1 90 ? -28.439 5.437 10.546 1.00 65.75 90 PRO A CA 1
ATOM 704 C C . PRO A 1 90 ? -28.207 6.941 10.316 1.00 65.75 90 PRO A C 1
ATOM 706 O O . PRO A 1 90 ? -28.307 7.420 9.188 1.00 65.75 90 PRO A O 1
ATOM 709 N N . SER A 1 91 ? -27.854 7.684 11.371 1.00 67.81 91 SER A N 1
ATOM 710 C CA . SER A 1 91 ? -27.462 9.096 11.323 1.00 67.81 91 SER A CA 1
ATOM 711 C C . SER A 1 91 ? -26.043 9.337 10.776 1.00 67.81 91 SER A C 1
ATOM 713 O O . SER A 1 91 ? -25.717 10.453 10.358 1.00 67.81 91 SER A O 1
ATOM 715 N N . SER A 1 92 ? -25.186 8.312 10.761 1.00 68.62 92 SER A N 1
ATOM 716 C CA . SER A 1 92 ? -23.772 8.427 10.420 1.00 68.62 92 SER A CA 1
ATOM 717 C C . SER A 1 92 ? -23.538 8.173 8.934 1.00 68.62 92 SER A C 1
ATOM 719 O O . SER A 1 92 ? -23.807 7.093 8.408 1.00 68.62 92 SER A O 1
ATOM 721 N N . LYS A 1 93 ? -22.998 9.174 8.229 1.00 68.56 93 LYS A N 1
ATOM 722 C CA . LYS A 1 93 ? -22.518 8.976 6.857 1.00 68.56 93 LYS A CA 1
ATOM 723 C C . LYS A 1 93 ? -21.253 8.113 6.914 1.00 68.56 93 LYS A C 1
ATOM 725 O O . LYS A 1 93 ? -20.325 8.499 7.631 1.00 68.56 93 LYS A O 1
ATOM 730 N N . PRO A 1 94 ? -21.170 7.001 6.161 1.00 69.25 94 PRO A N 1
ATOM 731 C CA . PRO A 1 94 ? -19.938 6.231 6.089 1.00 69.25 94 PRO A CA 1
ATOM 732 C C . PRO A 1 94 ? -18.792 7.141 5.624 1.00 69.25 94 PRO A C 1
ATOM 734 O O . PRO A 1 94 ? -19.026 8.063 4.827 1.00 69.25 94 PRO A O 1
ATOM 737 N N . PRO A 1 95 ? -17.562 6.924 6.121 1.00 68.38 95 PRO A N 1
ATOM 738 C CA . PRO A 1 95 ? -16.424 7.713 5.683 1.00 68.38 95 PRO A CA 1
ATOM 739 C C . PRO A 1 95 ? -16.280 7.608 4.157 1.00 68.38 95 PRO A C 1
ATOM 741 O O . PRO A 1 95 ? -16.581 6.558 3.578 1.00 68.38 95 PRO A O 1
ATOM 744 N N . PRO A 1 96 ? -15.843 8.687 3.481 1.00 74.75 96 PRO A N 1
ATOM 745 C CA . PRO A 1 96 ? -15.592 8.632 2.051 1.00 74.75 96 PRO A CA 1
ATOM 746 C C . PRO A 1 96 ? -14.597 7.506 1.764 1.00 74.75 96 PRO A C 1
ATOM 748 O O . PRO A 1 96 ? -13.606 7.356 2.480 1.00 74.75 96 PRO A O 1
ATOM 751 N N . ILE A 1 97 ? -14.879 6.713 0.727 1.00 73.69 97 ILE A N 1
ATOM 752 C CA . ILE A 1 97 ? -13.990 5.636 0.279 1.00 73.69 97 ILE A CA 1
ATOM 753 C C . ILE A 1 97 ? -12.595 6.251 0.095 1.00 73.69 97 ILE A C 1
ATOM 755 O O . ILE A 1 97 ? -12.486 7.244 -0.638 1.00 73.69 97 ILE A O 1
ATOM 759 N N . PRO A 1 98 ? -11.550 5.727 0.767 1.00 73.56 98 PRO A N 1
ATOM 760 C CA . PRO A 1 98 ? -10.212 6.272 0.623 1.00 73.56 98 PRO A CA 1
ATOM 761 C C . PRO A 1 98 ? -9.812 6.256 -0.858 1.00 73.56 98 PRO A C 1
ATOM 763 O O . PRO A 1 98 ? -10.236 5.363 -1.604 1.00 73.56 98 PRO A O 1
ATOM 766 N N . PRO A 1 99 ? -9.033 7.251 -1.321 1.00 74.88 99 PRO A N 1
ATOM 767 C CA . PRO A 1 99 ? -8.547 7.246 -2.691 1.00 74.88 99 PRO A CA 1
ATOM 768 C C . PRO A 1 99 ? -7.817 5.921 -2.959 1.00 74.88 99 PRO A C 1
ATOM 770 O O . PRO A 1 99 ? -7.152 5.409 -2.058 1.00 74.88 99 PRO A O 1
ATOM 773 N N . PRO A 1 100 ? -7.951 5.346 -4.168 1.00 77.88 100 PRO A N 1
ATOM 774 C CA . PRO A 1 100 ? -7.309 4.080 -4.491 1.00 77.88 100 PRO A CA 1
ATOM 775 C C . PRO A 1 100 ? -5.809 4.204 -4.230 1.00 77.88 100 PRO A C 1
ATOM 777 O O . PRO A 1 100 ? -5.159 5.093 -4.787 1.00 77.88 100 PRO A O 1
ATOM 780 N N . GLU A 1 101 ? -5.284 3.337 -3.364 1.00 76.81 101 GLU A N 1
ATOM 781 C CA . GLU A 1 101 ? -3.861 3.317 -3.053 1.00 76.81 101 GLU A CA 1
ATOM 782 C C . GLU A 1 101 ? -3.053 3.117 -4.347 1.00 76.81 101 GLU A C 1
ATOM 784 O O . GLU A 1 101 ? -3.465 2.346 -5.225 1.00 76.81 101 GLU A O 1
ATOM 789 N N . PRO A 1 102 ? -1.925 3.829 -4.514 1.00 75.88 102 PRO A N 1
ATOM 790 C CA . PRO A 1 102 ? -1.060 3.637 -5.666 1.00 75.88 102 PRO A CA 1
ATOM 791 C C . PRO A 1 102 ? -0.554 2.191 -5.681 1.00 75.88 102 PRO A C 1
ATOM 793 O O . PRO A 1 102 ? 0.149 1.759 -4.774 1.00 75.88 102 PRO A O 1
ATOM 796 N N . ASP A 1 103 ? -0.937 1.438 -6.713 1.00 76.62 103 ASP A N 1
ATOM 797 C CA . ASP A 1 103 ? -0.589 0.026 -6.860 1.00 76.62 103 ASP A CA 1
ATOM 798 C C . ASP A 1 103 ? 0.936 -0.127 -7.071 1.00 76.62 103 ASP A C 1
ATOM 800 O O . ASP A 1 103 ? 1.441 0.215 -8.152 1.00 76.62 103 ASP A O 1
ATOM 804 N N . PRO A 1 104 ? 1.690 -0.668 -6.089 1.00 79.56 104 PRO A N 1
ATOM 805 C CA . PRO A 1 104 ? 3.149 -0.775 -6.161 1.00 79.56 104 PRO A CA 1
ATOM 806 C C . PRO A 1 104 ? 3.616 -1.745 -7.258 1.00 79.56 104 PRO A C 1
ATOM 808 O O . PRO A 1 104 ? 4.806 -1.823 -7.578 1.00 79.56 104 PRO A O 1
ATOM 811 N N . SER A 1 105 ? 2.700 -2.510 -7.862 1.00 78.56 105 SER A N 1
ATOM 812 C CA . SER A 1 105 ? 3.019 -3.402 -8.976 1.00 78.56 105 SER A CA 1
ATOM 813 C C . SER A 1 105 ? 3.405 -2.650 -10.254 1.00 78.56 105 SER A C 1
ATOM 815 O O . SER A 1 105 ? 4.128 -3.202 -11.093 1.00 78.56 105 SER A O 1
ATOM 817 N N . HIS A 1 106 ? 2.975 -1.393 -10.412 1.00 79.50 106 HIS A N 1
ATOM 818 C CA . HIS A 1 106 ? 3.326 -0.580 -11.574 1.00 79.50 106 HIS A CA 1
ATOM 819 C C . HIS A 1 106 ? 4.813 -0.215 -11.605 1.00 79.50 106 HIS A C 1
ATOM 821 O O . HIS A 1 106 ? 5.439 -0.352 -12.661 1.00 79.50 106 HIS A O 1
ATOM 827 N N . ASP A 1 107 ? 5.386 0.137 -10.457 1.00 84.00 107 ASP A N 1
ATOM 828 C CA . ASP A 1 107 ? 6.786 0.555 -10.354 1.00 84.00 107 ASP A CA 1
ATOM 829 C C . ASP A 1 107 ? 7.735 -0.621 -10.592 1.00 84.00 107 ASP A C 1
ATOM 831 O O . ASP A 1 107 ? 8.691 -0.522 -11.361 1.00 84.00 107 ASP A O 1
ATOM 835 N N . ARG A 1 108 ? 7.412 -1.797 -10.040 1.00 88.81 108 ARG A N 1
ATOM 836 C CA . ARG A 1 108 ? 8.213 -3.019 -10.239 1.00 88.81 108 ARG A CA 1
ATOM 837 C C . ARG A 1 108 ? 8.304 -3.425 -11.711 1.00 88.81 108 ARG A C 1
ATOM 839 O O . ARG A 1 108 ? 9.358 -3.861 -12.174 1.00 88.81 108 ARG A O 1
ATOM 846 N N . ARG A 1 109 ? 7.214 -3.266 -12.469 1.00 85.31 109 ARG A N 1
ATOM 847 C CA . ARG A 1 109 ? 7.194 -3.563 -13.913 1.00 85.31 109 ARG A CA 1
ATOM 848 C C . ARG A 1 109 ? 8.025 -2.568 -14.720 1.00 85.31 109 ARG A C 1
ATOM 850 O O . ARG A 1 109 ? 8.675 -2.970 -15.677 1.00 85.31 109 ARG A O 1
ATOM 857 N N . ALA A 1 110 ? 8.021 -1.292 -14.338 1.00 85.56 110 ALA A N 1
ATOM 858 C CA . ALA A 1 110 ? 8.851 -0.285 -14.995 1.00 85.56 110 ALA A CA 1
ATOM 859 C C . ALA A 1 110 ? 10.345 -0.542 -14.741 1.00 85.56 110 ALA A C 1
ATOM 861 O O . ALA A 1 110 ? 11.137 -0.549 -15.680 1.00 85.56 110 ALA A O 1
ATOM 862 N N . ILE A 1 111 ? 10.713 -0.844 -13.492 1.00 88.69 111 ILE A N 1
ATOM 863 C CA . ILE A 1 111 ? 12.098 -1.147 -13.107 1.00 88.69 111 ILE A CA 1
ATOM 864 C C . ILE A 1 111 ? 12.614 -2.394 -13.836 1.00 88.69 111 ILE A C 1
ATOM 866 O O . ILE A 1 111 ? 13.710 -2.383 -14.389 1.00 88.69 111 ILE A O 1
ATOM 870 N N . THR A 1 112 ? 11.819 -3.465 -13.884 1.00 90.44 112 THR A N 1
ATOM 871 C CA . THR A 1 112 ? 12.214 -4.702 -14.582 1.00 90.44 112 THR A CA 1
ATOM 872 C C . THR A 1 112 ? 12.366 -4.503 -16.089 1.00 90.44 112 THR A C 1
ATOM 874 O O . THR A 1 112 ? 13.309 -5.033 -16.672 1.00 90.44 112 THR A O 1
ATOM 877 N N . ALA A 1 113 ? 11.505 -3.697 -16.719 1.00 89.12 113 ALA A N 1
ATOM 878 C CA . ALA A 1 113 ? 11.648 -3.351 -18.133 1.00 89.12 113 ALA A CA 1
ATOM 879 C C . ALA A 1 113 ? 12.940 -2.561 -18.408 1.00 89.12 113 ALA A C 1
ATOM 881 O O . ALA A 1 113 ? 13.651 -2.873 -19.361 1.00 89.12 113 ALA A O 1
ATOM 882 N N . LEU A 1 114 ? 13.277 -1.592 -17.550 1.00 88.06 114 LEU A N 1
ATOM 883 C CA . LEU A 1 114 ? 14.525 -0.828 -17.657 1.00 88.06 114 LEU A CA 1
ATOM 884 C C . LEU A 1 114 ? 15.756 -1.727 -17.525 1.00 88.06 114 LEU A C 1
ATOM 886 O O . LEU A 1 114 ? 16.671 -1.632 -18.339 1.00 88.06 114 LEU A O 1
ATOM 890 N N . LEU A 1 115 ? 15.761 -2.633 -16.544 1.00 92.88 115 LEU A N 1
ATOM 891 C CA . LEU A 1 115 ? 16.859 -3.582 -16.354 1.00 92.88 115 LEU A CA 1
ATOM 892 C C . LEU A 1 115 ? 17.029 -4.509 -17.562 1.00 92.88 115 LEU A C 1
ATOM 894 O O . LEU A 1 115 ? 18.156 -4.725 -18.003 1.00 92.88 115 LEU A O 1
ATOM 898 N N . ASN A 1 116 ? 15.930 -5.012 -18.130 1.00 92.25 116 ASN A N 1
ATOM 899 C CA . ASN A 1 116 ? 15.980 -5.846 -19.330 1.00 92.25 116 ASN A CA 1
ATOM 900 C C . ASN A 1 116 ? 16.543 -5.074 -20.535 1.00 92.25 116 ASN A C 1
ATOM 902 O O . ASN A 1 116 ? 17.414 -5.578 -21.243 1.00 92.25 116 ASN A O 1
ATOM 906 N N . GLY A 1 117 ? 16.110 -3.822 -20.714 1.00 89.00 117 GLY A N 1
ATOM 907 C CA . GLY A 1 117 ? 16.648 -2.933 -21.742 1.00 89.00 117 GLY A CA 1
ATOM 908 C C . GLY A 1 117 ? 18.151 -2.697 -21.570 1.00 89.00 117 GLY A C 1
ATOM 909 O O . GLY A 1 117 ? 18.916 -2.901 -22.510 1.00 89.00 117 GLY A O 1
ATOM 910 N N . MET A 1 118 ? 18.610 -2.361 -20.362 1.00 92.06 118 MET A N 1
ATOM 911 C CA . MET A 1 118 ? 20.038 -2.141 -20.088 1.00 92.06 118 MET A CA 1
ATOM 912 C C . MET A 1 118 ? 20.885 -3.395 -20.332 1.00 92.06 118 MET A C 1
ATOM 914 O O . MET A 1 118 ? 21.941 -3.307 -20.960 1.00 92.06 118 MET A O 1
ATOM 918 N N . LEU A 1 119 ? 20.416 -4.561 -19.879 1.00 93.06 119 LEU A N 1
ATOM 919 C CA . LEU A 1 119 ? 21.106 -5.835 -20.093 1.00 93.06 119 LEU A CA 1
ATOM 920 C C . LEU A 1 119 ? 21.221 -6.178 -21.581 1.00 93.06 119 LEU A C 1
ATOM 922 O O . LEU A 1 119 ? 22.266 -6.667 -22.003 1.00 93.06 119 LEU A O 1
ATOM 926 N N . SER A 1 120 ? 20.195 -5.879 -22.383 1.00 90.50 120 SER A N 1
ATOM 927 C CA . SER A 1 120 ? 20.238 -6.107 -23.831 1.00 90.50 120 SER A CA 1
ATOM 928 C C . SER A 1 120 ? 21.299 -5.243 -24.525 1.00 90.50 120 SER A C 1
ATOM 930 O O . SER A 1 120 ? 22.100 -5.761 -25.301 1.00 90.50 120 SER A O 1
ATOM 932 N N . VAL A 1 121 ? 21.377 -3.950 -24.186 1.00 91.25 121 VAL A N 1
ATOM 933 C CA . VAL A 1 121 ? 22.340 -3.009 -24.782 1.00 91.25 121 VAL A CA 1
ATOM 934 C C . VAL A 1 121 ? 23.770 -3.407 -24.421 1.00 91.25 121 VAL A C 1
ATOM 936 O O . VAL A 1 121 ? 24.619 -3.529 -25.303 1.00 91.25 121 VAL A O 1
ATOM 939 N N . VAL A 1 122 ? 24.029 -3.669 -23.135 1.00 92.75 122 VAL A N 1
ATOM 940 C CA . VAL A 1 122 ? 25.357 -4.089 -22.661 1.00 92.75 122 VAL A CA 1
ATOM 941 C C . VAL A 1 122 ? 25.741 -5.447 -23.246 1.00 92.75 122 VAL A C 1
ATOM 943 O O . VAL A 1 122 ? 26.870 -5.617 -23.702 1.00 92.75 122 VAL A O 1
ATOM 946 N N . GLY A 1 123 ? 24.806 -6.400 -23.280 1.00 93.69 123 GLY A N 1
ATOM 947 C CA . GLY A 1 123 ? 25.033 -7.734 -23.828 1.00 93.69 123 GLY A CA 1
ATOM 948 C C . GLY A 1 123 ? 25.401 -7.706 -25.310 1.00 93.69 123 GLY A C 1
ATOM 949 O O . GLY A 1 123 ? 26.375 -8.344 -25.708 1.00 93.69 123 GLY A O 1
ATOM 950 N N . VAL A 1 124 ? 24.683 -6.924 -26.123 1.00 95.06 124 VAL A N 1
ATOM 951 C CA . VAL A 1 124 ? 24.983 -6.786 -27.557 1.00 95.06 124 VAL A CA 1
ATOM 952 C C . VAL A 1 124 ? 26.303 -6.052 -27.783 1.00 95.06 124 VAL A C 1
ATOM 954 O O . VAL A 1 124 ? 27.103 -6.500 -28.602 1.00 95.06 124 VAL A O 1
ATOM 957 N N . GLY A 1 125 ? 26.576 -4.977 -27.038 1.00 91.31 125 GLY A N 1
ATOM 958 C CA . GLY A 1 125 ? 27.856 -4.270 -27.116 1.00 91.31 125 GLY A CA 1
ATOM 959 C C . GLY A 1 125 ? 29.043 -5.173 -26.774 1.00 91.31 125 GLY A C 1
ATOM 960 O O . GLY A 1 125 ? 30.025 -5.219 -27.516 1.00 91.31 125 GLY A O 1
ATOM 961 N N . PHE A 1 126 ? 28.930 -5.954 -25.695 1.00 94.31 126 PHE A N 1
ATOM 962 C CA . PHE A 1 126 ? 29.959 -6.910 -25.288 1.00 94.31 126 PHE A CA 1
ATOM 963 C C . PHE A 1 126 ? 30.142 -8.033 -26.315 1.00 94.31 126 PHE A C 1
ATOM 965 O O . PHE A 1 126 ? 31.273 -8.344 -26.687 1.00 94.31 126 PHE A O 1
ATOM 972 N N . ALA A 1 127 ? 29.048 -8.606 -26.826 1.00 95.44 127 ALA A N 1
ATOM 973 C CA . ALA A 1 127 ? 29.100 -9.642 -27.854 1.00 95.44 127 ALA A CA 1
ATOM 974 C C . ALA A 1 127 ? 29.747 -9.132 -29.151 1.00 95.44 127 ALA A C 1
ATOM 976 O O . ALA A 1 127 ? 30.581 -9.821 -29.738 1.00 95.44 127 ALA A O 1
ATOM 977 N N . ALA A 1 128 ? 29.413 -7.910 -29.574 1.00 94.12 128 ALA A N 1
ATOM 978 C CA . ALA A 1 128 ? 29.995 -7.270 -30.748 1.00 94.12 128 ALA A CA 1
ATOM 979 C C . ALA A 1 128 ? 31.499 -6.998 -30.571 1.00 94.12 128 ALA A C 1
ATOM 981 O O . ALA A 1 128 ? 32.289 -7.281 -31.473 1.00 94.12 128 ALA A O 1
ATOM 982 N N . TRP A 1 129 ? 31.907 -6.512 -29.394 1.00 91.75 129 TRP A N 1
ATOM 983 C CA . TRP A 1 129 ? 33.317 -6.318 -29.053 1.00 91.75 129 TRP A CA 1
ATOM 984 C C . TRP A 1 129 ? 34.095 -7.641 -29.054 1.00 91.75 129 TRP A C 1
ATOM 986 O O . TRP A 1 129 ? 35.164 -7.727 -29.663 1.00 91.75 129 TRP A O 1
ATOM 996 N N . TRP A 1 130 ? 33.534 -8.686 -28.437 1.00 95.00 130 TRP A N 1
ATOM 997 C CA . TRP A 1 130 ? 34.124 -10.025 -28.401 1.00 95.00 130 TRP A CA 1
ATOM 998 C C . TRP A 1 130 ? 34.276 -10.622 -29.804 1.00 95.00 130 TRP A C 1
ATOM 1000 O O . TRP A 1 130 ? 35.349 -11.110 -30.162 1.00 95.00 130 TRP A O 1
ATOM 1010 N N . ALA A 1 131 ? 33.230 -10.536 -30.630 1.00 93.56 131 ALA A N 1
ATOM 1011 C CA . ALA A 1 131 ? 33.249 -11.028 -32.004 1.00 93.56 131 ALA A CA 1
ATOM 1012 C C . ALA A 1 131 ? 34.311 -10.312 -32.852 1.00 93.56 131 ALA A C 1
ATOM 1014 O O . ALA A 1 131 ? 35.085 -10.968 -33.547 1.00 93.56 131 ALA A O 1
ATOM 1015 N N . ALA A 1 132 ? 34.418 -8.984 -32.739 1.00 91.69 132 ALA A N 1
ATOM 1016 C CA . ALA A 1 132 ? 35.456 -8.209 -33.420 1.00 91.69 132 ALA A CA 1
ATOM 1017 C C . ALA A 1 132 ? 36.876 -8.549 -32.912 1.00 91.69 132 ALA A C 1
ATOM 1019 O O . ALA A 1 132 ? 37.857 -8.431 -33.654 1.00 91.69 132 ALA A O 1
ATOM 1020 N N . GLY A 1 133 ? 36.977 -9.041 -31.672 1.00 88.75 133 GLY A N 1
ATOM 1021 C CA . GLY A 1 133 ? 38.174 -9.629 -31.073 1.00 88.75 133 GLY A CA 1
ATOM 1022 C C . GLY A 1 133 ? 38.793 -10.758 -31.896 1.00 88.75 133 GLY A C 1
ATOM 1023 O O . GLY A 1 133 ? 40.014 -10.813 -32.056 1.00 88.75 133 GLY A O 1
ATOM 1024 N N . ASN A 1 134 ? 37.938 -11.607 -32.466 1.00 88.81 134 ASN A N 1
ATOM 1025 C CA . ASN A 1 134 ? 38.327 -12.819 -33.183 1.00 88.81 134 ASN A CA 1
ATOM 1026 C C . ASN A 1 134 ? 38.759 -12.562 -34.645 1.00 88.81 134 ASN A C 1
ATOM 1028 O O . ASN A 1 134 ? 39.337 -13.434 -35.280 1.00 88.81 134 ASN A O 1
ATOM 1032 N N . ILE A 1 135 ? 38.502 -11.362 -35.186 1.00 89.94 135 ILE A N 1
ATOM 1033 C CA . ILE A 1 135 ? 38.741 -11.002 -36.603 1.00 89.94 135 ILE A CA 1
ATOM 1034 C C . ILE A 1 135 ? 40.030 -10.155 -36.760 1.00 89.94 135 ILE A C 1
ATOM 1036 O O . ILE A 1 135 ? 40.249 -9.514 -37.780 1.00 89.94 135 ILE A O 1
ATOM 1040 N N . TYR A 1 136 ? 40.910 -10.109 -35.750 1.00 90.50 136 TYR A N 1
ATOM 1041 C CA . TYR A 1 136 ? 42.156 -9.311 -35.766 1.00 90.50 136 TYR A CA 1
ATOM 1042 C C . TYR A 1 136 ? 41.977 -7.812 -36.109 1.00 90.50 136 TYR A C 1
ATOM 1044 O O . TYR A 1 136 ? 42.913 -7.151 -36.549 1.00 90.50 136 TYR A O 1
ATOM 1052 N N . TRP A 1 137 ? 40.794 -7.232 -35.877 1.00 91.50 137 TRP A N 1
ATOM 1053 C CA . TRP A 1 137 ? 40.576 -5.791 -36.065 1.00 91.50 137 TRP A CA 1
ATOM 1054 C C . TRP A 1 137 ? 41.365 -4.950 -35.058 1.00 91.50 137 TRP A C 1
ATOM 1056 O O . TRP A 1 137 ? 41.599 -5.404 -33.936 1.00 91.50 137 TRP A O 1
ATOM 1066 N N . SER A 1 138 ? 41.726 -3.717 -35.428 1.00 93.31 138 SER A N 1
ATOM 1067 C CA . SER A 1 138 ? 42.348 -2.757 -34.509 1.00 93.31 138 SER A CA 1
ATOM 1068 C C . SER A 1 138 ? 41.411 -2.432 -33.339 1.00 93.31 138 SER A C 1
ATOM 1070 O O . SER A 1 138 ? 40.184 -2.461 -33.471 1.00 93.31 138 SER A O 1
ATOM 1072 N N . ASN A 1 139 ? 41.981 -2.117 -32.172 1.00 93.06 139 ASN A N 1
ATOM 1073 C CA . ASN A 1 139 ? 41.195 -1.848 -30.962 1.00 93.06 139 ASN A CA 1
ATOM 1074 C C . ASN A 1 139 ? 40.206 -0.684 -31.145 1.00 93.06 139 ASN A C 1
ATOM 1076 O O . ASN A 1 139 ? 39.100 -0.736 -30.611 1.00 93.06 139 ASN A O 1
ATOM 1080 N N . GLU A 1 140 ? 40.564 0.316 -31.951 1.00 94.56 140 GLU A N 1
ATOM 1081 C CA . GLU A 1 140 ? 39.703 1.457 -32.283 1.00 94.56 140 GLU A CA 1
ATOM 1082 C C . GLU A 1 140 ? 38.431 1.017 -33.019 1.00 94.56 140 GLU A C 1
ATOM 1084 O O . GLU A 1 140 ? 37.319 1.347 -32.601 1.00 94.56 140 GLU A O 1
ATOM 1089 N N . SER A 1 141 ? 38.571 0.196 -34.068 1.00 93.06 141 SER A N 1
ATOM 1090 C CA . SER A 1 141 ? 37.431 -0.296 -34.849 1.00 93.06 141 SER A CA 1
ATOM 1091 C C . SER A 1 141 ? 36.509 -1.203 -34.028 1.00 93.06 141 SER A C 1
ATOM 1093 O O . SER A 1 141 ? 35.294 -1.174 -34.221 1.00 93.06 141 SER A O 1
ATOM 1095 N N . ARG A 1 142 ? 37.056 -1.971 -33.072 1.00 92.19 142 ARG A N 1
ATOM 1096 C CA . ARG A 1 142 ? 36.262 -2.821 -32.162 1.00 92.19 142 ARG A CA 1
ATOM 1097 C C . ARG A 1 142 ? 35.346 -1.994 -31.264 1.00 92.19 142 ARG A C 1
ATOM 1099 O O . ARG A 1 142 ? 34.173 -2.328 -31.117 1.00 92.19 142 ARG A O 1
ATOM 1106 N N . VAL A 1 143 ? 35.875 -0.922 -30.670 1.00 93.44 143 VAL A N 1
ATOM 1107 C CA . VAL A 1 143 ? 35.104 -0.039 -29.780 1.00 93.44 143 VAL A CA 1
ATOM 1108 C C . VAL A 1 143 ? 34.032 0.712 -30.564 1.00 93.44 143 VAL A C 1
ATOM 1110 O O . VAL A 1 143 ? 32.885 0.762 -30.124 1.00 93.44 143 VAL A O 1
ATOM 1113 N N . LEU A 1 144 ? 34.370 1.231 -31.749 1.00 94.25 144 LEU A N 1
ATOM 1114 C CA . LEU A 1 144 ? 33.409 1.919 -32.614 1.00 94.25 144 LEU A CA 1
ATOM 1115 C C . LEU A 1 144 ? 32.248 1.008 -33.030 1.00 94.25 144 LEU A C 1
ATOM 1117 O O . LEU A 1 144 ? 31.092 1.426 -32.951 1.00 94.25 144 LEU A O 1
ATOM 1121 N N . LEU A 1 145 ? 32.528 -0.241 -33.418 1.00 92.75 145 LEU A N 1
ATOM 1122 C CA . LEU A 1 145 ? 31.483 -1.191 -33.804 1.00 92.75 145 LEU A CA 1
ATOM 1123 C C . LEU A 1 145 ? 30.605 -1.583 -32.607 1.00 92.75 145 LEU A C 1
ATOM 1125 O O . LEU A 1 145 ? 29.381 -1.593 -32.730 1.00 92.75 145 LEU A O 1
ATOM 1129 N N . ALA A 1 146 ? 31.200 -1.848 -31.441 1.00 91.19 146 ALA A N 1
ATOM 1130 C CA . ALA A 1 146 ? 30.456 -2.165 -30.222 1.00 91.19 146 ALA A CA 1
ATOM 1131 C C . ALA A 1 146 ? 29.545 -1.007 -29.773 1.00 91.19 146 ALA A C 1
ATOM 1133 O O . ALA A 1 146 ? 28.395 -1.232 -29.379 1.00 91.19 146 ALA A O 1
ATOM 1134 N N . LEU A 1 147 ? 30.028 0.235 -29.884 1.00 92.00 147 LEU A N 1
ATOM 1135 C CA . LEU A 1 147 ? 29.250 1.437 -29.594 1.00 92.00 147 LEU A CA 1
ATOM 1136 C C . LEU A 1 147 ? 28.099 1.606 -30.594 1.00 92.00 147 LEU A C 1
ATOM 1138 O O . LEU A 1 147 ? 26.960 1.823 -30.182 1.00 92.00 147 LEU A O 1
ATOM 1142 N N . ALA A 1 148 ? 28.369 1.454 -31.893 1.00 94.31 148 ALA A N 1
ATOM 1143 C CA . ALA A 1 148 ? 27.351 1.552 -32.936 1.00 94.31 148 ALA A CA 1
ATOM 1144 C C . ALA A 1 148 ? 26.246 0.496 -32.762 1.00 94.31 148 ALA A C 1
ATOM 1146 O O . ALA A 1 148 ? 25.061 0.826 -32.833 1.00 94.31 148 ALA A O 1
ATOM 1147 N N . ALA A 1 149 ? 26.620 -0.752 -32.461 1.00 92.75 149 ALA A N 1
ATOM 1148 C CA . ALA A 1 149 ? 25.673 -1.829 -32.180 1.00 92.75 149 ALA A CA 1
ATOM 1149 C C . ALA A 1 149 ? 24.814 -1.521 -30.939 1.00 92.75 149 ALA A C 1
ATOM 1151 O O . ALA A 1 149 ? 23.592 -1.653 -30.987 1.00 92.75 149 ALA A O 1
ATOM 1152 N N . SER A 1 150 ? 25.432 -1.030 -29.860 1.00 91.94 150 SER A N 1
ATOM 1153 C CA . SER A 1 150 ? 24.726 -0.616 -28.637 1.00 91.94 150 SER A CA 1
ATOM 1154 C C . SER A 1 150 ? 23.712 0.503 -28.901 1.00 91.94 150 SER A C 1
ATOM 1156 O O . SER A 1 150 ? 22.579 0.432 -28.427 1.00 91.94 150 SER A O 1
ATOM 1158 N N . ILE A 1 151 ? 24.085 1.513 -29.696 1.00 93.12 151 ILE A N 1
ATOM 1159 C CA . ILE A 1 151 ? 23.198 2.627 -30.068 1.00 93.12 151 ILE A CA 1
ATOM 1160 C C . ILE A 1 151 ? 22.011 2.128 -30.897 1.00 93.12 151 ILE A C 1
ATOM 1162 O O . ILE A 1 151 ? 20.876 2.520 -30.629 1.00 93.12 151 ILE A O 1
ATOM 1166 N N . ALA A 1 152 ? 22.246 1.249 -31.876 1.00 95.56 152 ALA A N 1
ATOM 1167 C CA . ALA A 1 152 ? 21.179 0.695 -32.707 1.00 95.56 152 ALA A CA 1
ATOM 1168 C C . ALA A 1 152 ? 20.147 -0.089 -31.873 1.00 95.56 152 ALA A C 1
ATOM 1170 O O . ALA A 1 152 ? 18.937 0.073 -32.062 1.00 95.56 152 ALA A O 1
ATOM 1171 N N . VAL A 1 153 ? 20.609 -0.889 -30.906 1.00 94.06 153 VAL A N 1
ATOM 1172 C CA . VAL A 1 153 ? 19.733 -1.619 -29.975 1.00 94.06 153 VAL A CA 1
ATOM 1173 C C . VAL A 1 153 ? 18.970 -0.656 -29.071 1.00 94.06 153 VAL A C 1
ATOM 1175 O O . VAL A 1 153 ? 17.751 -0.763 -28.966 1.00 94.06 153 VAL A O 1
ATOM 1178 N N . ALA A 1 154 ? 19.651 0.329 -28.481 1.00 91.62 154 ALA A N 1
ATOM 1179 C CA . ALA A 1 154 ? 19.015 1.328 -27.625 1.00 91.62 154 ALA A CA 1
ATOM 1180 C C . ALA A 1 154 ? 17.928 2.124 -28.369 1.00 91.62 154 ALA A C 1
ATOM 1182 O O . ALA A 1 154 ? 16.850 2.358 -27.822 1.00 91.62 154 ALA A O 1
ATOM 1183 N N . ALA A 1 155 ? 18.172 2.495 -29.629 1.00 95.06 155 ALA A N 1
ATOM 1184 C CA . ALA A 1 155 ? 17.178 3.155 -30.472 1.00 95.06 155 ALA A CA 1
ATOM 1185 C C . ALA A 1 155 ? 15.971 2.244 -30.752 1.00 95.06 155 ALA A C 1
ATOM 1187 O O . ALA A 1 155 ? 14.827 2.691 -30.669 1.00 95.06 155 ALA A O 1
ATOM 1188 N N . THR A 1 156 ? 16.216 0.961 -31.031 1.00 95.50 156 THR A N 1
ATOM 1189 C CA . THR A 1 156 ? 15.157 -0.027 -31.290 1.00 95.50 156 THR A CA 1
ATOM 1190 C C . THR A 1 156 ? 14.271 -0.231 -30.060 1.00 95.50 156 THR A C 1
ATOM 1192 O O . THR A 1 156 ? 13.048 -0.130 -30.165 1.00 95.50 156 THR A O 1
ATOM 1195 N N . GLU A 1 157 ? 14.872 -0.438 -28.885 1.00 91.50 157 GLU A N 1
ATOM 1196 C CA . GLU A 1 157 ? 14.157 -0.542 -27.605 1.00 91.50 157 GLU A CA 1
ATOM 1197 C C . GLU A 1 157 ? 13.397 0.751 -27.273 1.00 91.50 157 GLU A C 1
ATOM 1199 O O . GLU A 1 157 ? 12.241 0.708 -26.848 1.00 91.50 157 GLU A O 1
ATOM 1204 N N . GLY A 1 158 ? 13.993 1.918 -27.541 1.00 91.31 158 GLY A N 1
ATOM 1205 C CA . GLY A 1 158 ? 13.345 3.218 -27.357 1.00 91.31 158 GLY A CA 1
ATOM 1206 C C . GLY A 1 158 ? 12.081 3.384 -28.206 1.00 91.31 158 GLY A C 1
ATOM 1207 O O . GLY A 1 158 ? 11.042 3.815 -27.698 1.00 91.31 158 GLY A O 1
ATOM 1208 N N . ILE A 1 159 ? 12.129 2.986 -29.482 1.00 95.19 159 ILE A N 1
ATOM 1209 C CA . ILE A 1 159 ? 10.958 2.998 -30.374 1.00 95.19 159 ILE A CA 1
ATOM 1210 C C . ILE A 1 159 ? 9.895 2.010 -29.878 1.00 95.19 159 ILE A C 1
ATOM 1212 O O . ILE A 1 159 ? 8.708 2.349 -29.831 1.00 95.19 159 ILE A O 1
ATOM 1216 N N . LEU A 1 160 ? 10.300 0.802 -29.471 1.00 90.81 160 LEU A N 1
ATOM 1217 C CA . LEU A 1 160 ? 9.384 -0.212 -28.945 1.00 90.81 160 LEU A CA 1
ATOM 1218 C C . LEU A 1 160 ? 8.655 0.292 -27.690 1.00 90.81 160 LEU A C 1
ATOM 1220 O O . LEU A 1 160 ? 7.434 0.144 -27.569 1.00 90.81 160 LEU A O 1
ATOM 1224 N N . TYR A 1 161 ? 9.396 0.941 -26.789 1.00 88.81 161 TYR A N 1
ATOM 1225 C CA . TYR A 1 161 ? 8.862 1.556 -25.581 1.00 88.81 161 TYR A CA 1
ATOM 1226 C C . TYR A 1 161 ? 7.873 2.681 -25.903 1.00 88.81 161 TYR A C 1
ATOM 1228 O O . TYR A 1 161 ? 6.792 2.716 -25.314 1.00 88.81 161 TYR A O 1
ATOM 1236 N N . ALA A 1 162 ? 8.183 3.544 -26.875 1.00 92.00 162 ALA A N 1
ATOM 1237 C CA . ALA A 1 162 ? 7.293 4.623 -27.307 1.00 92.00 162 ALA A CA 1
ATOM 1238 C C . ALA A 1 162 ? 5.966 4.101 -27.896 1.00 92.00 162 ALA A C 1
ATOM 1240 O O . ALA A 1 162 ? 4.892 4.628 -27.607 1.00 92.00 162 ALA A O 1
ATOM 1241 N N . ILE A 1 163 ? 6.006 3.020 -28.684 1.00 94.00 163 ILE A N 1
ATOM 1242 C CA . ILE A 1 163 ? 4.786 2.384 -29.212 1.00 94.00 163 ILE A CA 1
ATOM 1243 C C . ILE A 1 163 ? 3.972 1.753 -28.076 1.00 94.00 163 ILE A C 1
ATOM 1245 O O . ILE A 1 163 ? 2.736 1.800 -28.067 1.00 94.00 163 ILE A O 1
ATOM 1249 N N . TRP A 1 164 ? 4.648 1.122 -27.116 1.00 91.50 164 TRP A N 1
ATOM 1250 C CA . TRP A 1 164 ? 3.987 0.497 -25.979 1.00 91.50 164 TRP A CA 1
ATOM 1251 C C . TRP A 1 164 ? 3.333 1.525 -25.048 1.00 91.50 164 TRP A C 1
ATOM 1253 O O . TRP A 1 164 ? 2.196 1.299 -24.616 1.00 91.50 164 TRP A O 1
ATOM 1263 N N . SER A 1 165 ? 3.999 2.649 -24.768 1.00 89.44 165 SER A N 1
ATOM 1264 C CA . SER A 1 165 ? 3.466 3.713 -23.912 1.00 89.44 165 SER A CA 1
ATOM 1265 C C . SER A 1 165 ? 2.201 4.333 -24.512 1.00 89.44 165 SER A C 1
ATOM 1267 O O . SER A 1 165 ? 1.175 4.370 -23.828 1.00 89.44 165 SER A O 1
ATOM 1269 N N . ASP A 1 166 ? 2.202 4.663 -25.808 1.00 93.00 166 ASP A N 1
ATOM 1270 C CA . ASP A 1 166 ? 1.024 5.184 -26.521 1.00 93.00 166 ASP A CA 1
ATOM 1271 C C . ASP A 1 166 ? -0.161 4.198 -26.462 1.00 93.00 166 ASP A C 1
ATOM 1273 O O . ASP A 1 166 ? -1.303 4.554 -26.146 1.00 93.00 166 ASP A O 1
ATOM 1277 N N . ARG A 1 167 ? 0.099 2.898 -26.666 1.00 91.50 167 ARG A N 1
ATOM 1278 C CA . ARG A 1 167 ? -0.942 1.861 -26.535 1.00 91.50 167 ARG A CA 1
ATOM 1279 C C . ARG A 1 167 ? -1.470 1.739 -25.106 1.00 91.50 167 ARG A C 1
ATOM 1281 O O . ARG A 1 167 ? -2.662 1.469 -24.919 1.00 91.50 167 ARG A O 1
ATOM 1288 N N . LYS A 1 168 ? -0.613 1.893 -24.095 1.00 89.88 168 LYS A N 1
ATOM 1289 C CA . LYS A 1 168 ? -1.003 1.813 -22.682 1.00 89.88 168 LYS A CA 1
ATOM 1290 C C . LYS A 1 168 ? -1.905 2.985 -22.300 1.00 89.88 168 LYS A C 1
ATOM 1292 O O . LYS A 1 168 ? -2.952 2.747 -21.693 1.00 89.88 168 LYS A O 1
ATOM 1297 N N . GLU A 1 169 ? -1.561 4.200 -22.713 1.00 90.00 169 GLU A N 1
ATOM 1298 C CA . GLU A 1 169 ? -2.374 5.400 -22.492 1.00 90.00 169 GLU A CA 1
ATOM 1299 C C . GLU A 1 169 ? -3.738 5.281 -23.172 1.00 90.00 169 GLU A C 1
ATOM 1301 O O . GLU A 1 169 ? -4.771 5.431 -22.514 1.00 90.00 169 GLU A O 1
ATOM 1306 N N . LYS A 1 170 ? -3.772 4.857 -24.443 1.00 91.62 170 LYS A N 1
ATOM 1307 C CA . LYS A 1 170 ? -5.026 4.599 -25.173 1.00 91.62 170 LYS A CA 1
ATOM 1308 C C . LYS A 1 170 ? -5.906 3.563 -24.474 1.00 91.62 170 LYS A C 1
ATOM 1310 O O . LYS A 1 170 ? -7.116 3.761 -24.347 1.00 91.62 170 LYS A O 1
ATOM 1315 N N . ARG A 1 171 ? -5.327 2.469 -23.961 1.00 91.81 171 ARG A N 1
ATOM 1316 C CA . ARG A 1 171 ? -6.067 1.448 -23.188 1.00 91.81 171 ARG A CA 1
ATOM 1317 C C . ARG A 1 171 ? -6.602 1.999 -21.867 1.00 91.81 171 ARG A C 1
ATOM 1319 O O . ARG A 1 171 ? -7.739 1.691 -21.501 1.00 91.81 171 ARG A O 1
ATOM 1326 N N . GLN A 1 172 ? -5.818 2.803 -21.150 1.00 88.19 172 GLN A N 1
ATOM 1327 C CA . GLN A 1 172 ? -6.258 3.443 -19.909 1.00 88.19 172 GLN A CA 1
ATOM 1328 C C . GLN A 1 172 ? -7.374 4.462 -20.165 1.00 88.19 172 GLN A C 1
ATOM 1330 O O . GLN A 1 172 ? -8.376 4.464 -19.448 1.00 88.19 172 GLN A O 1
ATOM 1335 N N . GLN A 1 173 ? -7.259 5.269 -21.219 1.00 90.75 173 GLN A N 1
ATOM 1336 C CA . GLN A 1 173 ? -8.283 6.228 -21.621 1.00 90.75 173 GLN A CA 1
ATOM 1337 C C . GLN A 1 173 ? -9.568 5.520 -22.069 1.00 90.75 173 GLN A C 1
ATOM 1339 O O . GLN A 1 173 ? -10.656 5.883 -21.623 1.00 90.75 173 GLN A O 1
ATOM 1344 N N . ALA A 1 174 ? -9.465 4.445 -22.856 1.00 90.75 174 ALA A N 1
ATOM 1345 C CA . ALA A 1 174 ? -10.611 3.624 -23.242 1.00 90.75 174 ALA A CA 1
ATOM 1346 C C . ALA A 1 174 ? -11.306 2.993 -22.024 1.00 90.75 174 ALA A C 1
ATOM 1348 O O . ALA A 1 174 ? -12.536 3.008 -21.942 1.00 90.75 174 ALA A O 1
ATOM 1349 N N . ARG A 1 175 ? -10.542 2.490 -21.042 1.00 88.25 175 ARG A N 1
ATOM 1350 C CA . ARG A 1 175 ? -11.088 2.005 -19.763 1.00 88.25 175 ARG A CA 1
ATOM 1351 C C . ARG A 1 175 ? -11.816 3.117 -19.009 1.00 88.25 175 ARG A C 1
ATOM 1353 O O . ARG A 1 175 ? -12.975 2.930 -18.653 1.00 88.25 175 ARG A O 1
ATOM 1360 N N . ARG A 1 176 ? -11.191 4.284 -18.829 1.00 86.75 176 ARG A N 1
ATOM 1361 C CA . ARG A 1 176 ? -11.817 5.450 -18.178 1.00 86.75 176 ARG A CA 1
ATOM 1362 C C . ARG A 1 176 ? -13.117 5.862 -18.872 1.00 86.75 176 ARG A C 1
ATOM 1364 O O . ARG A 1 176 ? -14.121 6.088 -18.204 1.00 86.75 176 ARG A O 1
ATOM 1371 N N . ASN A 1 177 ? -13.132 5.879 -20.202 1.00 89.44 177 ASN A N 1
ATOM 1372 C CA . ASN A 1 177 ? -14.323 6.205 -20.984 1.00 89.44 177 ASN A CA 1
ATOM 1373 C C . ASN A 1 177 ? -15.430 5.150 -20.827 1.00 89.44 177 ASN A C 1
ATOM 1375 O O . ASN A 1 177 ? -16.600 5.511 -20.738 1.00 89.44 177 ASN A O 1
ATOM 1379 N N . ARG A 1 178 ? -15.086 3.858 -20.737 1.00 86.62 178 ARG A N 1
ATOM 1380 C CA . ARG A 1 178 ? -16.054 2.784 -20.447 1.00 86.62 178 ARG A CA 1
ATOM 1381 C C . ARG A 1 178 ? -16.648 2.897 -19.046 1.00 86.62 178 ARG A C 1
ATOM 1383 O O . ARG A 1 178 ? -17.847 2.703 -18.900 1.00 86.62 178 ARG A O 1
ATOM 1390 N N . LEU A 1 179 ? -15.845 3.241 -18.036 1.00 82.69 179 LEU A N 1
ATOM 1391 C CA . LEU A 1 179 ? -16.354 3.470 -16.680 1.00 82.69 179 LEU A CA 1
ATOM 1392 C C . LEU A 1 179 ? -17.314 4.665 -16.622 1.00 82.69 179 LEU A C 1
ATOM 1394 O O . LEU A 1 179 ? -18.351 4.558 -15.984 1.00 82.69 179 LEU A O 1
ATOM 1398 N N . LYS A 1 180 ? -17.025 5.760 -17.337 1.00 82.75 180 LYS A N 1
ATOM 1399 C CA . LYS A 1 180 ? -17.934 6.919 -17.423 1.00 82.75 180 LYS A CA 1
ATOM 1400 C C . LYS A 1 180 ? -19.242 6.614 -18.160 1.00 82.75 180 LYS A C 1
ATOM 1402 O O . LYS A 1 180 ? -20.258 7.225 -17.861 1.00 82.75 180 LYS A O 1
ATOM 1407 N N . LYS A 1 181 ? -19.207 5.699 -19.135 1.00 79.06 181 LYS A N 1
ATOM 1408 C CA . LYS A 1 181 ? -20.381 5.274 -19.912 1.00 79.06 181 LYS A CA 1
ATOM 1409 C C . LYS A 1 181 ? -21.180 4.148 -19.261 1.00 79.06 181 LYS A C 1
ATOM 1411 O O . LYS A 1 181 ? -22.244 3.824 -19.779 1.00 79.06 181 LYS A O 1
ATOM 1416 N N . ARG A 1 182 ? -20.701 3.532 -18.171 1.00 73.12 182 ARG A N 1
ATOM 1417 C C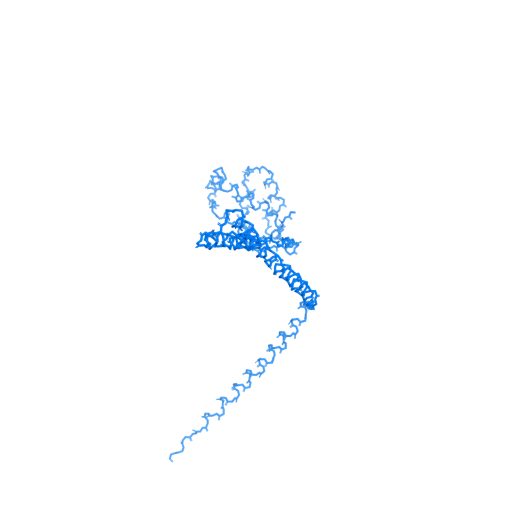A . ARG A 1 182 ? -21.550 2.608 -17.414 1.00 73.12 182 ARG A CA 1
ATOM 1418 C C . ARG A 1 182 ? -22.718 3.433 -16.868 1.00 73.12 182 ARG A C 1
ATOM 1420 O O . ARG A 1 182 ? -22.452 4.384 -16.131 1.00 73.12 182 ARG A O 1
ATOM 1427 N N . PRO A 1 183 ? -23.971 3.126 -17.253 1.00 65.00 183 PRO A N 1
ATOM 1428 C CA . PRO A 1 183 ? -25.119 3.804 -16.678 1.00 65.00 183 PRO A CA 1
ATOM 1429 C C . PRO A 1 183 ? -25.018 3.661 -15.161 1.00 65.00 183 PRO A C 1
ATOM 1431 O O . PRO A 1 183 ? -24.706 2.573 -14.665 1.00 65.00 183 PRO A O 1
ATOM 1434 N N . LYS A 1 184 ? -25.210 4.773 -14.436 1.00 62.56 184 LYS A N 1
ATOM 1435 C CA . LYS A 1 184 ? -25.437 4.716 -12.989 1.00 62.56 184 LYS A CA 1
ATOM 1436 C C . LYS A 1 184 ? -26.485 3.619 -12.778 1.00 62.56 184 LYS A C 1
ATOM 1438 O O . LYS A 1 184 ? -27.494 3.676 -13.486 1.00 62.56 184 LYS A O 1
ATOM 1443 N N . PRO A 1 185 ? -26.245 2.613 -11.915 1.00 56.16 185 PRO A N 1
ATOM 1444 C CA . PRO A 1 185 ? -27.319 1.701 -11.561 1.00 56.16 185 PRO A CA 1
ATOM 1445 C C . PRO A 1 185 ? -28.489 2.587 -11.145 1.00 56.16 185 PRO A C 1
ATOM 1447 O O . PRO A 1 185 ? -28.307 3.487 -10.321 1.00 56.16 185 PRO A O 1
ATOM 1450 N N . ALA A 1 186 ? -29.613 2.431 -11.848 1.00 53.75 186 ALA A N 1
ATOM 1451 C CA . ALA A 1 186 ? -30.839 3.129 -11.517 1.00 53.75 186 ALA A CA 1
ATOM 1452 C C . ALA A 1 186 ? -31.074 2.949 -10.018 1.00 53.75 186 ALA A C 1
ATOM 1454 O O . ALA A 1 186 ? -30.771 1.876 -9.485 1.00 53.75 186 ALA A O 1
ATOM 1455 N N . ASP A 1 187 ? -31.534 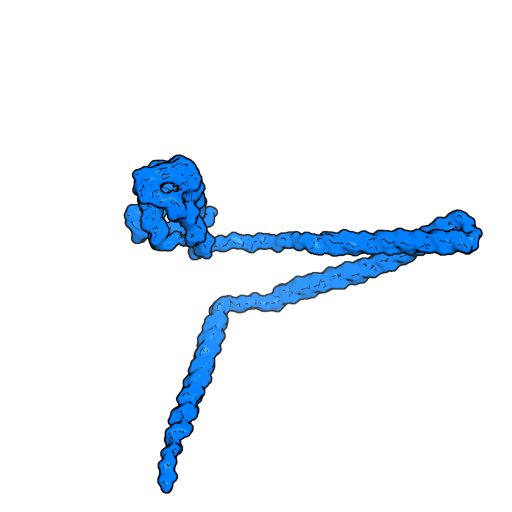4.014 -9.364 1.00 51.56 187 ASP A N 1
ATOM 1456 C CA . ASP A 1 187 ? -31.867 4.013 -7.948 1.00 51.56 187 ASP A CA 1
ATOM 1457 C C . ASP A 1 187 ? -32.516 2.686 -7.540 1.00 51.56 187 ASP A C 1
ATOM 1459 O O . ASP A 1 187 ? -33.338 2.110 -8.263 1.00 51.56 187 ASP A O 1
ATOM 1463 N N . VAL A 1 188 ? -32.094 2.209 -6.370 1.00 54.50 188 VAL A N 1
ATOM 1464 C CA . VAL A 1 188 ? -32.401 0.919 -5.725 1.00 54.50 188 VAL A CA 1
ATOM 1465 C C . VAL A 1 188 ? -33.903 0.560 -5.724 1.00 54.50 188 VAL A C 1
ATOM 1467 O O . VAL A 1 188 ? -34.274 -0.591 -5.519 1.00 54.50 188 VAL A O 1
ATOM 1470 N N . GLU A 1 189 ? -34.780 1.501 -6.052 1.00 54.28 189 GLU A N 1
ATOM 1471 C CA . GLU A 1 189 ? -36.217 1.316 -6.234 1.00 54.28 189 GLU A CA 1
ATOM 1472 C C . GLU A 1 189 ? -36.602 0.407 -7.419 1.00 54.28 189 GLU A C 1
ATOM 1474 O O . GLU A 1 189 ? -37.596 -0.314 -7.342 1.00 54.28 189 GLU A O 1
ATOM 1479 N N . THR A 1 190 ? -35.802 0.346 -8.494 1.00 50.09 190 THR A N 1
ATOM 1480 C CA . THR A 1 190 ? -36.159 -0.490 -9.666 1.00 50.09 190 THR A CA 1
ATOM 1481 C C . THR A 1 190 ? -35.785 -1.967 -9.479 1.00 50.09 190 THR A C 1
ATOM 1483 O O . THR A 1 190 ? -36.413 -2.841 -10.073 1.00 50.09 190 THR A O 1
ATOM 1486 N N . VAL A 1 191 ? -34.803 -2.279 -8.621 1.00 50.47 191 VAL A N 1
ATOM 1487 C CA . VAL A 1 191 ? -34.401 -3.673 -8.339 1.00 50.47 191 VAL A CA 1
ATOM 1488 C C . VAL A 1 191 ? -35.482 -4.395 -7.533 1.00 50.47 191 VAL A C 1
ATOM 1490 O O . VAL A 1 191 ? -35.801 -5.538 -7.845 1.00 50.47 191 VAL A O 1
ATOM 1493 N N . ARG A 1 192 ? -36.152 -3.696 -6.606 1.00 51.16 192 ARG A N 1
ATOM 1494 C CA . ARG A 1 192 ? -37.249 -4.265 -5.809 1.00 51.16 192 ARG A CA 1
ATOM 1495 C C . ARG A 1 192 ? -38.460 -4.666 -6.665 1.00 51.16 192 ARG A C 1
ATOM 1497 O O . ARG A 1 192 ? -39.079 -5.690 -6.407 1.00 51.16 192 ARG A O 1
ATOM 1504 N N . GLY A 1 193 ? -38.756 -3.908 -7.726 1.00 51.97 193 GLY A N 1
ATOM 1505 C CA . GLY A 1 193 ? -39.830 -4.243 -8.672 1.00 51.97 193 GLY A CA 1
ATOM 1506 C C . GLY A 1 193 ? -39.494 -5.390 -9.636 1.00 51.97 193 GLY A C 1
ATOM 1507 O O . GLY A 1 193 ? -40.402 -6.037 -10.160 1.00 51.97 193 GLY A O 1
ATOM 1508 N N . ILE A 1 194 ? -38.204 -5.655 -9.875 1.00 54.94 194 ILE A N 1
ATOM 1509 C CA . ILE A 1 194 ? -37.751 -6.779 -10.706 1.00 54.94 194 ILE A CA 1
ATOM 1510 C C . ILE A 1 194 ? -37.657 -8.058 -9.863 1.00 54.94 194 ILE A C 1
ATOM 1512 O O . ILE A 1 194 ? -38.146 -9.087 -10.320 1.00 54.94 194 ILE A O 1
ATOM 1516 N N . GLU A 1 195 ? -37.142 -7.997 -8.629 1.00 55.44 195 GLU A N 1
ATOM 1517 C CA . GLU A 1 195 ? -37.165 -9.133 -7.689 1.00 55.44 195 GLU A CA 1
ATOM 1518 C C . GLU A 1 195 ? -38.599 -9.599 -7.401 1.00 55.44 195 GLU A C 1
ATOM 1520 O O . GLU A 1 195 ? -38.886 -10.786 -7.529 1.00 55.44 195 GLU A O 1
ATOM 1525 N N . GLU A 1 196 ? -39.546 -8.679 -7.165 1.00 58.00 196 GLU A N 1
ATOM 1526 C CA . GLU A 1 196 ? -40.947 -9.061 -6.929 1.00 58.00 196 GLU A CA 1
ATOM 1527 C C . GLU A 1 196 ? -41.599 -9.733 -8.155 1.00 58.00 196 GLU A C 1
ATOM 1529 O O . GLU A 1 196 ? -42.445 -10.621 -8.015 1.00 58.00 196 GLU A O 1
ATOM 1534 N N . LYS A 1 197 ? -41.207 -9.353 -9.380 1.00 57.16 197 LYS A N 1
ATOM 1535 C CA . LYS A 1 197 ? -41.695 -10.018 -10.599 1.00 57.16 197 LYS A CA 1
ATOM 1536 C C . LYS A 1 197 ? -41.065 -11.394 -10.803 1.00 57.16 197 LYS A C 1
ATOM 1538 O O . LYS A 1 197 ? -41.793 -12.321 -11.158 1.00 57.16 197 LYS A O 1
ATOM 1543 N N . VAL A 1 198 ? -39.764 -11.536 -10.551 1.00 63.34 198 VAL A N 1
ATOM 1544 C CA . VAL A 1 198 ? -39.054 -12.819 -10.671 1.00 63.34 198 VAL A CA 1
ATOM 1545 C C . VAL A 1 198 ? -39.584 -13.820 -9.639 1.00 63.34 198 VAL A C 1
ATOM 1547 O O . VAL A 1 198 ? -39.877 -14.958 -9.999 1.00 63.34 198 VAL A O 1
ATOM 1550 N N . ASP A 1 199 ? -39.848 -13.391 -8.404 1.00 58.78 199 ASP A N 1
ATOM 1551 C CA . ASP A 1 199 ? -40.409 -14.263 -7.364 1.00 58.78 199 ASP A CA 1
ATOM 1552 C C . ASP A 1 199 ? -41.854 -14.698 -7.658 1.00 58.78 199 ASP A C 1
ATOM 1554 O O . ASP A 1 199 ? -42.246 -15.828 -7.342 1.00 58.78 199 ASP A O 1
ATOM 1558 N N . ARG A 1 200 ? -42.661 -13.847 -8.310 1.00 64.81 200 ARG A N 1
ATOM 1559 C CA . ARG A 1 200 ? -44.009 -14.230 -8.771 1.00 64.81 200 ARG A CA 1
ATOM 1560 C C . ARG A 1 200 ? -43.960 -15.254 -9.904 1.00 64.81 200 ARG A C 1
ATOM 1562 O O . ARG A 1 200 ? -44.765 -16.184 -9.907 1.00 64.81 200 ARG A O 1
ATOM 1569 N N . GLU A 1 201 ? -43.028 -15.112 -10.841 1.00 63.91 201 GLU A N 1
ATOM 1570 C CA . GLU A 1 201 ? -42.897 -16.018 -11.988 1.00 63.91 201 GLU A CA 1
ATOM 1571 C C . GLU A 1 201 ? -42.320 -17.385 -11.576 1.00 63.91 201 GLU A C 1
ATOM 1573 O O . GLU A 1 201 ? -42.845 -18.436 -11.964 1.00 63.91 201 GLU A O 1
ATOM 1578 N N . VAL A 1 202 ? -41.325 -17.399 -10.684 1.00 65.00 202 VAL A N 1
ATOM 1579 C CA . VAL A 1 202 ? -40.763 -18.636 -10.117 1.00 65.00 202 VAL A CA 1
ATOM 1580 C C . VAL A 1 202 ? -41.807 -19.383 -9.277 1.00 65.00 202 VAL A C 1
ATOM 1582 O O . VAL A 1 202 ? -41.959 -20.599 -9.428 1.00 65.00 202 VAL A O 1
ATOM 1585 N N . ASN A 1 203 ? -42.608 -18.683 -8.463 1.00 61.22 203 ASN A N 1
ATOM 1586 C CA . ASN A 1 203 ? -43.690 -19.321 -7.702 1.00 61.22 203 ASN A CA 1
ATOM 1587 C C . ASN A 1 203 ? -44.839 -19.837 -8.584 1.00 61.22 203 ASN A C 1
ATOM 1589 O O . ASN A 1 203 ? -45.412 -20.886 -8.280 1.00 61.22 203 ASN A O 1
ATOM 1593 N N . ALA A 1 204 ? -45.166 -19.156 -9.687 1.00 63.81 204 ALA A N 1
ATOM 1594 C CA . ALA A 1 204 ? -46.166 -19.638 -10.643 1.00 63.81 204 ALA A CA 1
ATOM 1595 C C . ALA A 1 204 ? -45.716 -20.935 -11.336 1.00 63.81 204 ALA A C 1
ATOM 1597 O O . ALA A 1 204 ? -46.512 -21.858 -11.516 1.00 63.81 204 ALA A O 1
ATOM 1598 N N . THR A 1 205 ? -44.428 -21.036 -11.665 1.00 61.59 205 THR A N 1
ATOM 1599 C CA . THR A 1 205 ? -43.854 -22.228 -12.305 1.00 61.59 205 THR A CA 1
ATOM 1600 C C . THR A 1 205 ? -43.805 -23.412 -11.335 1.00 61.59 205 THR A C 1
ATOM 1602 O O . THR A 1 205 ? -44.108 -24.541 -11.714 1.00 61.59 205 THR A O 1
ATOM 1605 N N . ARG A 1 206 ? -43.525 -23.154 -10.049 1.00 58.25 206 ARG A N 1
ATOM 1606 C CA . ARG A 1 206 ? -43.492 -24.187 -9.003 1.00 58.25 206 ARG A CA 1
ATOM 1607 C C . ARG A 1 206 ? -44.872 -24.769 -8.687 1.00 58.25 206 ARG A C 1
ATOM 1609 O O . ARG A 1 206 ? -44.962 -25.959 -8.417 1.00 58.25 206 ARG A O 1
ATOM 1616 N N . ARG A 1 207 ? -45.950 -23.976 -8.763 1.00 59.03 207 ARG A N 1
ATOM 1617 C CA . ARG A 1 207 ? -47.326 -24.485 -8.580 1.00 59.03 207 ARG A CA 1
ATOM 1618 C C . ARG A 1 207 ? -47.759 -25.449 -9.686 1.00 59.03 207 ARG A C 1
ATOM 1620 O O . ARG A 1 207 ? -48.414 -26.433 -9.379 1.00 59.03 207 ARG A O 1
ATOM 1627 N N . ARG A 1 208 ? -47.339 -25.218 -10.934 1.00 58.28 208 ARG A N 1
ATOM 1628 C CA . ARG A 1 208 ? -47.672 -26.109 -12.062 1.00 58.28 208 ARG A CA 1
ATOM 1629 C C . ARG A 1 208 ? -46.984 -27.472 -11.986 1.00 58.28 208 ARG A C 1
ATOM 1631 O O . ARG A 1 208 ? -47.524 -28.441 -12.496 1.00 58.28 208 ARG A O 1
ATOM 1638 N N . ALA A 1 209 ? -45.819 -27.558 -11.345 1.00 57.12 209 ALA A N 1
ATOM 1639 C CA . ALA A 1 209 ? -45.090 -28.818 -11.213 1.00 57.12 209 ALA A CA 1
ATOM 1640 C C . ALA A 1 209 ? -45.765 -29.808 -10.244 1.00 57.12 209 ALA A C 1
ATOM 1642 O O . ALA A 1 209 ? -45.664 -31.008 -10.450 1.00 57.12 209 ALA A O 1
ATOM 1643 N N . TYR A 1 210 ? -46.492 -29.326 -9.229 1.00 55.34 210 TYR A N 1
ATOM 1644 C CA . TYR A 1 210 ? -47.195 -30.201 -8.279 1.00 55.34 210 TYR A CA 1
ATOM 1645 C C . TYR A 1 210 ? -48.559 -30.690 -8.776 1.00 55.34 210 TYR A C 1
ATOM 1647 O O . TYR A 1 210 ? -49.107 -31.628 -8.210 1.00 55.34 210 TYR A O 1
A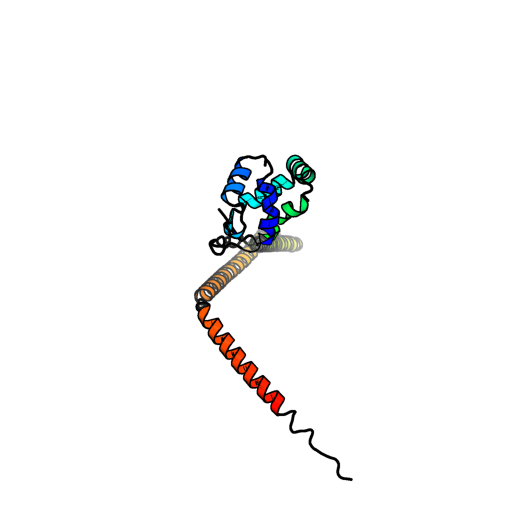TOM 1655 N N . GLU A 1 211 ? -49.107 -30.070 -9.820 1.00 56.25 211 GLU A N 1
ATOM 1656 C CA . GLU A 1 211 ? -50.400 -30.464 -10.391 1.00 56.25 211 GLU A CA 1
ATOM 1657 C C . GLU A 1 211 ? -50.257 -31.646 -11.368 1.00 56.25 211 GLU A C 1
ATOM 1659 O O . GLU A 1 211 ? -51.234 -32.325 -11.644 1.00 56.25 211 GLU A O 1
ATOM 1664 N N . TYR A 1 212 ? -49.036 -31.950 -11.832 1.00 51.94 212 TYR A N 1
ATOM 1665 C CA . TYR A 1 212 ? -48.772 -33.060 -12.757 1.00 51.94 212 TYR A CA 1
ATOM 1666 C C . TYR A 1 212 ? -48.482 -34.401 -12.051 1.00 51.94 212 TYR A C 1
ATOM 1668 O O . TYR A 1 212 ? -48.740 -35.457 -12.615 1.00 51.94 212 TYR A O 1
ATOM 1676 N N . ASP A 1 213 ? -48.017 -34.380 -10.797 1.00 55.81 213 ASP A N 1
ATOM 1677 C CA . ASP A 1 213 ? -47.705 -35.604 -10.031 1.00 55.81 213 ASP A CA 1
ATOM 1678 C C . ASP A 1 213 ? -48.940 -36.260 -9.379 1.00 55.81 213 ASP A C 1
ATOM 1680 O O . ASP A 1 213 ? -48.827 -37.323 -8.763 1.00 55.81 213 ASP A O 1
ATOM 1684 N N . HIS A 1 214 ? -50.126 -35.646 -9.475 1.00 54.81 214 HIS A N 1
ATOM 1685 C CA . HIS A 1 214 ? -51.346 -36.198 -8.873 1.00 54.81 214 HIS A CA 1
ATOM 1686 C C . HIS A 1 214 ? -52.195 -37.055 -9.822 1.00 54.81 214 HIS A C 1
ATOM 1688 O O . HIS A 1 214 ? -53.028 -37.813 -9.333 1.00 54.81 214 HIS A O 1
ATOM 1694 N N . ASP A 1 215 ? -51.929 -37.027 -11.131 1.00 57.16 215 ASP A N 1
ATOM 1695 C CA . ASP A 1 215 ? -52.721 -37.771 -12.123 1.00 57.16 215 ASP A CA 1
ATOM 1696 C C . ASP A 1 215 ? -52.118 -39.139 -12.520 1.00 57.16 215 ASP A C 1
ATOM 1698 O O . ASP A 1 215 ? -52.803 -39.953 -13.135 1.00 57.16 215 ASP A O 1
ATOM 1702 N N . GLU A 1 216 ? -50.866 -39.454 -12.157 1.00 55.81 216 GLU A N 1
ATOM 1703 C CA . GLU A 1 216 ? -50.211 -40.714 -12.581 1.00 55.81 216 GLU A CA 1
ATOM 1704 C C . GLU A 1 216 ? -50.428 -41.924 -11.651 1.00 55.81 216 GLU A C 1
ATOM 1706 O O . GLU A 1 216 ? -50.062 -43.041 -12.013 1.00 55.81 216 GLU A O 1
ATOM 1711 N N . ASN A 1 217 ? -51.053 -41.762 -10.479 1.00 55.72 217 ASN A N 1
ATOM 1712 C CA . ASN A 1 217 ? -51.192 -42.859 -9.505 1.00 55.72 217 ASN A CA 1
ATOM 1713 C C . ASN A 1 217 ? -52.548 -43.588 -9.508 1.00 55.72 217 ASN A C 1
ATOM 1715 O O . ASN A 1 217 ? -52.754 -44.457 -8.663 1.00 55.72 217 ASN A O 1
ATOM 1719 N N . ASP A 1 218 ? -53.445 -43.309 -10.459 1.00 55.09 218 ASP A N 1
ATOM 1720 C CA . ASP A 1 218 ? -54.785 -43.923 -10.502 1.00 55.09 218 ASP A CA 1
ATOM 1721 C C . ASP A 1 218 ? -54.929 -45.028 -11.571 1.00 55.09 218 ASP A C 1
ATOM 1723 O O . ASP A 1 218 ? -55.969 -45.194 -12.210 1.00 55.09 218 ASP A O 1
ATOM 1727 N N . VAL A 1 219 ? -53.875 -45.828 -11.780 1.00 58.28 219 VAL A N 1
ATOM 1728 C CA . VAL A 1 219 ? -53.957 -47.060 -12.587 1.00 58.28 219 VAL A CA 1
ATOM 1729 C C . VAL A 1 219 ? -54.054 -48.265 -11.655 1.00 58.28 219 VAL A C 1
ATOM 1731 O O . VAL A 1 219 ? -53.063 -48.885 -11.272 1.00 58.28 219 VAL A O 1
ATOM 1734 N N . SER A 1 220 ? -55.290 -48.593 -11.281 1.00 61.00 220 SER A N 1
ATOM 1735 C CA . SER A 1 220 ? -55.619 -49.832 -10.571 1.00 61.00 220 SER A CA 1
ATOM 1736 C C . SER A 1 220 ? -55.343 -51.065 -11.449 1.00 61.00 220 SER A C 1
ATOM 1738 O O . SER A 1 220 ? -55.758 -51.086 -12.611 1.00 61.00 220 SER A O 1
ATOM 1740 N N . PRO A 1 221 ? -54.715 -52.130 -10.919 1.00 58.53 221 PRO A N 1
ATOM 1741 C CA . PRO A 1 221 ? -54.558 -53.382 -11.647 1.00 58.53 221 PRO A CA 1
ATOM 1742 C C . PRO A 1 221 ? -55.886 -54.150 -11.647 1.00 58.53 221 PRO A C 1
ATOM 1744 O O . PRO A 1 221 ? -56.384 -54.544 -10.591 1.00 58.53 221 PRO A O 1
ATOM 1747 N N . GLN A 1 222 ? -56.466 -54.369 -12.830 1.00 56.88 222 GLN A N 1
ATOM 1748 C CA . GLN A 1 222 ? -57.515 -55.374 -12.998 1.00 56.88 222 GLN A CA 1
ATOM 1749 C C . GLN A 1 222 ? -56.886 -56.766 -13.127 1.00 56.88 222 GLN A C 1
ATOM 1751 O O . GLN A 1 222 ? -55.920 -56.970 -13.860 1.00 56.88 222 GLN A O 1
ATOM 1756 N N . SER A 1 223 ? -57.465 -57.658 -12.327 1.00 66.50 223 SER A N 1
ATOM 1757 C CA . SER A 1 223 ? -57.223 -59.088 -12.114 1.00 66.50 223 SER A CA 1
ATOM 1758 C C . SER A 1 223 ? -57.234 -59.956 -13.363 1.00 66.50 223 SER A C 1
ATOM 1760 O O . SER A 1 223 ? -58.151 -59.735 -14.187 1.00 66.50 223 SER A O 1
#